Protein AF-A0AAW5KFC4-F1 (afdb_monomer_lite)

Radius of gyration: 22.26 Å; chains: 1; bounding box: 66×38×57 Å

Secondary structure (DSSP, 8-state):
-PPP--EEEEE--TT----PEEEESS-TTHHHHHHHHHHHHHHHHSTTT-PPPPHHHHHHHHHHH-TTTEEEESSPPSEEE--HHHHHHHHT-TTTGGG---PPPP---HHHHHHHHHHHHHHHTT-EEEEEE-SSEEEEEEE-SSSSB-EEEEEEETT-TT-SEEEEEEEEEETTEEEEEEEEEEE-SS--HHHHHHHHHHHHHHHHH-S---GGG-BSSHHHHHHHHHHHTTPEEEPPPP-

Foldseek 3Di:
DPQQDWAWEWEAAPPDPDTWIKTFSDDPLRVLLVLLVVVVVVCVVCVPPPDDDHSVNSLVCCCPVPVPGMDTDPDDGPYYNHHVVVSNVQSPDPVSSVVPDDDDDDDDDLVLVLVLVVCVVVVVVQWDWWWWDDPFKTKIKIDHQAFFTWIKMKMWGNDDPVAGKIFIFTFFADPHDTDTGTPDIGHDDDSPSVVSNVVVVVSVCVVRVDPPQDSRRTGRGVVVSVVVVCVVVVIDTDDRDHD

Sequence (243 aa):
MSNPKQLRFIISRNGDTAKTVLKTSYDIVSLPYFLTYVMGLFFEEYANEGVGFSSSELTDMLLTMYPNDFAVSMDNADLVIDDLETWERNCSSYDTIRTIRIFKPKELNLSEKLFCKLKKHCKQNGFYAVYAETNEESLIIFYRPQSNQRVFGIRRNCYSKNGNSIEIGLLINENTFLWFKTAAIVSYKNNNLKSIFNDVIQEINKITIDEKALPQDKFRNPYVVCLEYLSKYGYSIKTIEWE

Structure (mmCIF, N/CA/C/O backbone):
data_AF-A0AAW5KFC4-F1
#
_entry.id   AF-A0AAW5KFC4-F1
#
loop_
_atom_site.group_PDB
_atom_site.id
_atom_site.type_symbol
_atom_site.label_atom_id
_atom_site.label_alt_id
_atom_site.label_comp_id
_atom_site.label_asym_id
_atom_site.label_entity_id
_atom_site.label_seq_id
_atom_site.pdbx_PDB_ins_code
_atom_site.Cartn_x
_atom_site.Cartn_y
_atom_site.Cartn_z
_atom_site.occupancy
_atom_site.B_iso_or_equiv
_atom_site.auth_seq_id
_atom_site.auth_comp_id
_atom_site.auth_asym_id
_atom_site.auth_atom_id
_atom_site.pdbx_PDB_model_num
ATOM 1 N N . MET A 1 1 ? 36.742 6.510 -29.960 1.00 40.22 1 MET A N 1
ATOM 2 C CA . MET A 1 1 ? 35.602 6.910 -29.113 1.00 40.22 1 MET A CA 1
ATOM 3 C C . MET A 1 1 ? 35.277 5.721 -28.237 1.00 40.22 1 MET A C 1
ATOM 5 O O . MET A 1 1 ? 35.114 4.634 -28.773 1.00 40.22 1 MET A O 1
ATOM 9 N N . SER A 1 2 ? 35.333 5.882 -26.920 1.00 43.59 2 SER A N 1
ATOM 10 C CA . SER A 1 2 ? 35.034 4.818 -25.960 1.00 43.59 2 SER A CA 1
ATOM 11 C C . SER A 1 2 ? 33.619 4.307 -26.223 1.00 43.59 2 SER A C 1
ATOM 13 O O . SER A 1 2 ? 32.702 5.124 -26.277 1.00 43.59 2 SER A O 1
ATOM 15 N N . ASN A 1 3 ? 33.435 2.996 -26.411 1.00 53.09 3 ASN A N 1
ATOM 16 C CA . ASN A 1 3 ? 32.088 2.430 -26.459 1.00 53.09 3 ASN A CA 1
ATOM 17 C C . ASN A 1 3 ? 31.349 2.863 -25.183 1.00 53.09 3 ASN A C 1
ATOM 19 O O . ASN A 1 3 ? 31.916 2.689 -24.096 1.00 53.09 3 ASN A O 1
ATOM 23 N N . PRO A 1 4 ? 30.144 3.458 -25.283 1.00 59.47 4 PRO A N 1
ATOM 24 C CA . PRO A 1 4 ? 29.372 3.805 -24.102 1.00 59.47 4 PRO A CA 1
ATOM 25 C C . PRO A 1 4 ? 29.209 2.541 -23.260 1.00 59.47 4 PRO A C 1
ATOM 27 O O . PRO A 1 4 ? 28.883 1.469 -23.778 1.00 59.47 4 PRO A O 1
ATOM 30 N N . LYS A 1 5 ? 29.557 2.646 -21.975 1.00 72.50 5 LYS A N 1
ATOM 31 C CA . LYS A 1 5 ? 29.541 1.511 -21.056 1.00 72.50 5 LYS A CA 1
ATOM 32 C C . LYS A 1 5 ? 28.098 1.021 -20.960 1.00 72.50 5 LYS A C 1
ATOM 34 O O . LYS A 1 5 ? 27.249 1.742 -20.450 1.00 72.50 5 LYS A O 1
ATOM 39 N N . GLN A 1 6 ? 27.844 -0.173 -21.487 1.00 81.69 6 GLN A N 1
ATOM 40 C CA . GLN A 1 6 ? 26.525 -0.791 -21.437 1.00 81.69 6 GLN A CA 1
ATOM 41 C C . GLN A 1 6 ? 26.166 -1.094 -19.984 1.00 81.69 6 GLN A C 1
ATOM 43 O O . GLN A 1 6 ? 27.004 -1.594 -19.228 1.00 81.69 6 GLN A O 1
ATOM 48 N N . LEU A 1 7 ? 24.937 -0.766 -19.603 1.00 84.12 7 LEU A N 1
ATOM 49 C CA . LEU A 1 7 ? 24.403 -1.050 -18.282 1.00 84.12 7 LEU A CA 1
ATOM 50 C C . LEU A 1 7 ? 23.840 -2.470 -18.273 1.00 84.12 7 LEU A C 1
ATOM 52 O O . LEU A 1 7 ? 23.077 -2.839 -19.168 1.00 84.12 7 LEU A O 1
ATOM 56 N N . ARG A 1 8 ? 24.197 -3.264 -17.262 1.00 87.50 8 ARG A N 1
ATOM 57 C CA . ARG A 1 8 ? 23.576 -4.569 -17.011 1.00 87.50 8 ARG A CA 1
ATOM 58 C C . ARG A 1 8 ? 22.653 -4.488 -15.815 1.00 87.50 8 ARG A C 1
ATOM 60 O O . ARG A 1 8 ? 23.032 -3.932 -14.785 1.00 87.50 8 ARG A O 1
ATOM 67 N N . PHE A 1 9 ? 21.476 -5.078 -15.918 1.00 84.31 9 PHE A N 1
ATOM 68 C CA . PHE A 1 9 ? 20.507 -5.055 -14.838 1.00 84.31 9 PHE A CA 1
ATOM 69 C C . PHE A 1 9 ? 19.680 -6.336 -14.763 1.00 84.31 9 PHE A C 1
ATOM 71 O O . PHE A 1 9 ? 19.580 -7.084 -15.731 1.00 84.31 9 PHE A O 1
ATOM 78 N N . ILE A 1 10 ? 19.103 -6.585 -13.590 1.00 82.44 10 ILE A N 1
ATOM 79 C CA . ILE A 1 10 ? 18.114 -7.646 -13.353 1.00 82.44 10 ILE A CA 1
ATOM 80 C C . ILE A 1 10 ? 16.795 -6.987 -12.966 1.00 82.44 10 ILE A C 1
ATOM 82 O O . ILE A 1 10 ? 16.804 -5.992 -12.243 1.00 82.44 10 ILE A O 1
ATOM 86 N N . ILE A 1 11 ? 15.681 -7.563 -13.409 1.00 76.81 11 ILE A N 1
ATOM 87 C CA . ILE A 1 11 ? 14.334 -7.251 -12.924 1.00 76.81 11 ILE A CA 1
ATOM 88 C C . ILE A 1 11 ? 13.892 -8.407 -12.029 1.00 76.81 11 ILE A C 1
ATOM 90 O O . ILE A 1 11 ? 14.063 -9.566 -12.411 1.00 76.81 11 ILE A O 1
ATOM 94 N N . SER A 1 12 ? 13.351 -8.120 -10.848 1.00 70.69 12 SER A N 1
ATOM 95 C CA . SER A 1 12 ? 12.750 -9.150 -10.004 1.00 70.69 12 SER A CA 1
ATOM 96 C C . SER A 1 12 ? 11.468 -8.673 -9.314 1.00 70.69 12 SER A C 1
ATOM 98 O O . SER A 1 12 ? 11.203 -7.473 -9.168 1.00 70.69 12 SER A O 1
ATOM 100 N N . ARG A 1 13 ? 10.636 -9.646 -8.933 1.00 67.06 13 ARG A N 1
ATOM 101 C CA . ARG A 1 13 ? 9.391 -9.481 -8.178 1.00 67.06 13 ARG A CA 1
ATOM 102 C C . ARG A 1 13 ? 9.416 -10.486 -7.029 1.00 67.06 13 ARG A C 1
ATOM 104 O O . ARG A 1 13 ? 9.762 -11.641 -7.248 1.00 67.06 13 ARG A O 1
ATOM 111 N N . ASN A 1 14 ? 9.092 -10.044 -5.809 1.00 59.12 14 ASN A N 1
ATOM 112 C CA . ASN A 1 14 ? 9.150 -10.816 -4.554 1.00 59.12 14 ASN A CA 1
ATOM 113 C C . ASN A 1 14 ? 9.064 -12.351 -4.721 1.00 59.12 14 ASN A C 1
ATOM 115 O O . ASN A 1 14 ? 7.974 -12.906 -4.850 1.00 59.12 14 ASN A O 1
ATOM 119 N N . GLY A 1 15 ? 10.213 -13.033 -4.647 1.00 54.44 15 GLY A N 1
ATOM 120 C CA . GLY A 1 15 ? 10.298 -14.497 -4.686 1.00 54.44 15 GLY A CA 1
ATOM 121 C C . GLY A 1 15 ? 10.639 -15.117 -6.044 1.00 54.44 15 GLY A C 1
ATOM 122 O O . GLY A 1 15 ? 10.761 -16.341 -6.102 1.00 54.44 15 GLY A O 1
ATOM 123 N N . ASP A 1 16 ? 10.843 -14.323 -7.101 1.00 58.88 16 ASP A N 1
ATOM 124 C CA . ASP A 1 16 ? 11.270 -14.863 -8.393 1.00 58.88 16 ASP A CA 1
ATOM 125 C C . ASP A 1 16 ? 12.675 -15.475 -8.303 1.00 58.88 16 ASP A C 1
ATOM 127 O O . ASP A 1 16 ? 13.654 -14.841 -7.893 1.00 58.88 16 ASP A O 1
ATOM 131 N N . THR A 1 17 ? 12.759 -16.753 -8.666 1.00 55.50 17 THR A N 1
ATOM 132 C CA . THR A 1 17 ? 14.002 -17.538 -8.616 1.00 55.50 17 THR A CA 1
ATOM 133 C C . THR A 1 17 ? 14.800 -17.433 -9.914 1.00 55.50 17 THR A C 1
ATOM 135 O O . THR A 1 17 ? 16.020 -17.597 -9.896 1.00 55.50 17 THR A O 1
ATOM 138 N N . ALA A 1 18 ? 14.136 -17.109 -11.027 1.00 57.19 18 ALA A N 1
ATOM 139 C CA . ALA A 1 18 ? 14.769 -16.874 -12.315 1.00 57.19 18 ALA A CA 1
ATOM 140 C C . ALA A 1 18 ? 15.212 -15.407 -12.423 1.00 57.19 18 ALA A C 1
ATOM 142 O O . ALA A 1 18 ? 14.388 -14.499 -12.493 1.00 57.19 18 ALA A O 1
ATOM 143 N N . LYS A 1 19 ? 16.529 -15.172 -12.434 1.00 71.00 19 LYS A N 1
ATOM 144 C CA . LYS A 1 19 ? 17.123 -13.838 -12.604 1.00 71.00 19 LYS A CA 1
ATOM 145 C C . LYS A 1 19 ? 17.824 -13.753 -13.956 1.00 71.00 19 LYS A C 1
ATOM 147 O O . LYS A 1 19 ? 18.987 -14.135 -14.074 1.00 71.00 19 LYS A O 1
ATOM 152 N N . THR A 1 20 ? 17.121 -13.260 -14.972 1.00 82.19 20 THR A N 1
ATOM 153 C CA . THR A 1 20 ? 17.731 -12.950 -16.273 1.00 82.19 20 THR A CA 1
ATOM 154 C C . THR A 1 20 ? 18.454 -11.613 -16.178 1.00 82.19 20 THR A C 1
ATOM 156 O O . THR A 1 20 ? 17.863 -10.611 -15.777 1.00 82.19 20 THR A O 1
ATOM 159 N N . VAL A 1 21 ? 19.735 -11.582 -16.551 1.00 87.19 21 VAL A N 1
ATOM 160 C CA . VAL A 1 21 ? 20.480 -10.325 -16.665 1.00 87.19 21 VAL A CA 1
ATOM 161 C C . VAL A 1 21 ? 20.282 -9.770 -18.067 1.00 87.19 21 VAL A C 1
ATOM 163 O O . VAL A 1 21 ? 20.587 -10.429 -19.061 1.00 87.19 21 VAL A O 1
ATOM 166 N N . LEU A 1 22 ? 19.803 -8.537 -18.144 1.00 88.31 22 LEU A N 1
ATOM 167 C CA . LEU A 1 22 ? 19.672 -7.784 -19.380 1.00 88.31 22 LEU A CA 1
ATOM 168 C C . LEU A 1 22 ? 20.820 -6.788 -19.495 1.00 88.31 22 LEU A C 1
ATOM 170 O O . LEU A 1 22 ? 21.211 -6.163 -18.512 1.00 88.31 22 LEU A O 1
ATOM 174 N N . LYS A 1 23 ? 21.358 -6.625 -20.702 1.00 90.81 23 LYS A N 1
ATOM 175 C CA . LYS A 1 23 ? 22.265 -5.531 -21.058 1.00 90.81 23 LYS A CA 1
ATOM 176 C C . LYS A 1 23 ? 21.547 -4.536 -21.952 1.00 90.81 23 LYS A C 1
ATOM 178 O O . LYS A 1 23 ? 20.754 -4.927 -22.806 1.00 90.81 23 LYS A O 1
ATOM 183 N N . THR A 1 24 ? 21.881 -3.266 -21.783 1.00 89.25 24 THR A N 1
ATOM 184 C CA . THR A 1 24 ? 21.345 -2.181 -22.597 1.00 89.25 24 THR A CA 1
ATOM 185 C C . THR A 1 24 ? 22.372 -1.073 -22.815 1.00 89.25 24 THR A C 1
ATOM 187 O O . THR A 1 24 ? 23.338 -0.931 -22.060 1.00 89.25 24 THR A O 1
ATOM 190 N N . SER A 1 25 ? 22.179 -0.297 -23.879 1.00 86.69 25 SER A N 1
ATOM 191 C CA . SER A 1 25 ? 22.913 0.941 -24.142 1.00 86.69 25 SER A CA 1
ATOM 192 C C . SER A 1 25 ? 22.394 2.125 -23.317 1.00 86.69 25 SER A C 1
ATOM 194 O O . SER A 1 25 ? 23.109 3.121 -23.200 1.00 86.69 25 SER A O 1
ATOM 196 N N . TYR A 1 26 ? 21.194 2.021 -22.730 1.00 84.31 26 TYR A N 1
ATOM 197 C CA . TYR A 1 26 ? 20.657 3.048 -21.843 1.00 84.31 26 TYR A CA 1
ATOM 198 C C . TYR A 1 26 ? 21.506 3.174 -20.578 1.00 84.31 26 TYR A C 1
ATOM 200 O O . TYR A 1 26 ? 21.871 2.190 -19.933 1.00 84.31 26 TYR A O 1
ATOM 208 N N . ASP A 1 27 ? 21.804 4.413 -20.204 1.00 80.25 27 ASP A N 1
ATOM 209 C CA . ASP A 1 27 ? 22.463 4.706 -18.943 1.00 80.25 27 ASP A CA 1
ATOM 210 C C . ASP A 1 27 ? 21.486 4.582 -17.756 1.00 80.25 27 ASP A C 1
ATOM 212 O O . ASP A 1 27 ? 20.270 4.449 -17.916 1.00 80.25 27 ASP A O 1
ATOM 216 N N . ILE A 1 28 ? 22.033 4.646 -16.541 1.00 72.88 28 ILE A N 1
ATOM 217 C CA . ILE A 1 28 ? 21.285 4.475 -15.287 1.00 72.88 28 ILE A CA 1
ATOM 218 C C . ILE A 1 28 ? 20.181 5.523 -15.072 1.00 72.88 28 ILE A C 1
ATOM 220 O O . ILE A 1 28 ? 19.277 5.297 -14.271 1.00 72.88 28 ILE A O 1
ATOM 224 N N . VAL A 1 29 ? 20.242 6.662 -15.765 1.00 73.19 29 VAL A N 1
ATOM 225 C CA . VAL A 1 29 ? 19.215 7.706 -15.728 1.00 73.19 29 VAL A CA 1
ATOM 226 C C . VAL A 1 29 ? 18.141 7.418 -16.767 1.00 73.19 29 VAL A C 1
ATOM 228 O O . VAL A 1 29 ? 16.963 7.455 -16.429 1.00 73.19 29 VAL A O 1
ATOM 231 N N . SER A 1 30 ? 18.530 7.109 -18.005 1.00 76.94 30 SER A N 1
ATOM 232 C CA . SER A 1 30 ? 17.601 6.939 -19.133 1.00 76.94 30 SER A CA 1
ATOM 233 C C . SER A 1 30 ? 16.785 5.644 -19.070 1.00 76.94 30 SER A C 1
ATOM 235 O O . SER A 1 30 ? 15.600 5.650 -19.410 1.00 76.94 30 SER A O 1
ATOM 237 N N . LEU A 1 31 ? 17.389 4.545 -18.604 1.00 81.12 31 LEU A N 1
ATOM 238 C CA . LEU A 1 31 ? 16.736 3.235 -18.509 1.00 81.12 31 LEU A CA 1
ATOM 239 C C . LEU A 1 31 ? 15.427 3.282 -17.685 1.00 81.12 31 LEU A C 1
ATOM 241 O O . LEU A 1 31 ? 14.405 2.807 -18.180 1.00 81.12 31 LEU A O 1
ATOM 245 N N . PRO A 1 32 ? 15.396 3.898 -16.487 1.00 74.38 32 PRO A N 1
ATOM 246 C CA . PRO A 1 32 ? 14.164 4.110 -15.732 1.00 74.38 32 PRO A CA 1
ATOM 247 C C . PRO A 1 32 ? 12.999 4.738 -16.513 1.00 74.38 32 PRO A C 1
ATOM 249 O O . PRO A 1 32 ? 11.862 4.268 -16.429 1.00 74.38 32 PRO A O 1
ATOM 252 N N . TYR A 1 33 ? 13.265 5.801 -17.277 1.00 72.88 33 TYR A N 1
ATOM 253 C CA . TYR A 1 33 ? 12.225 6.499 -18.041 1.00 72.88 33 TYR A CA 1
ATOM 254 C C . TYR A 1 33 ? 11.667 5.616 -19.148 1.00 72.88 33 TYR A C 1
ATOM 256 O O . TYR A 1 33 ? 10.455 5.571 -19.353 1.00 72.88 33 TYR A O 1
ATOM 264 N N . PHE A 1 34 ? 12.550 4.889 -19.828 1.00 79.94 34 PHE A N 1
ATOM 265 C CA . PHE A 1 34 ? 12.155 3.959 -20.871 1.00 79.94 34 PHE A CA 1
ATOM 266 C C . PHE A 1 34 ? 11.271 2.834 -20.319 1.00 79.94 34 PHE A C 1
ATOM 268 O O . PHE A 1 34 ? 10.185 2.597 -20.842 1.00 79.94 34 PHE A O 1
ATOM 275 N N . LEU A 1 35 ? 11.682 2.194 -19.219 1.00 79.00 35 LEU A N 1
ATOM 276 C CA . LEU A 1 35 ? 10.892 1.134 -18.583 1.00 79.00 35 LEU A CA 1
ATOM 277 C C . LEU A 1 35 ? 9.512 1.641 -18.147 1.00 79.00 35 LEU A C 1
ATOM 279 O O . LEU A 1 35 ? 8.510 0.969 -18.360 1.00 79.00 35 LEU A O 1
ATOM 283 N N . THR A 1 36 ? 9.451 2.858 -17.606 1.00 72.25 36 THR A N 1
ATOM 284 C CA . THR A 1 36 ? 8.188 3.511 -17.233 1.00 72.25 36 THR A CA 1
ATOM 285 C C . THR A 1 36 ? 7.268 3.712 -18.439 1.00 72.25 36 THR A C 1
ATOM 287 O O . THR A 1 36 ? 6.073 3.449 -18.349 1.00 72.25 36 THR A O 1
ATOM 290 N N . TYR A 1 37 ? 7.818 4.153 -19.573 1.00 70.56 37 TYR A N 1
ATOM 291 C CA . TYR A 1 37 ? 7.061 4.342 -20.810 1.00 70.56 37 TYR A CA 1
ATOM 292 C C . TYR A 1 37 ? 6.488 3.021 -21.343 1.00 70.56 37 TYR A C 1
ATOM 294 O O . TYR A 1 37 ? 5.294 2.944 -21.623 1.00 70.56 37 TYR A O 1
ATOM 302 N N . VAL A 1 38 ? 7.314 1.973 -21.418 1.00 70.75 38 VAL A N 1
ATOM 303 C CA . VAL A 1 38 ? 6.894 0.638 -21.880 1.00 70.75 38 VAL A CA 1
ATOM 304 C C . VAL A 1 38 ? 5.786 0.069 -20.994 1.00 70.75 38 VAL A C 1
ATOM 306 O O . VAL A 1 38 ? 4.779 -0.426 -21.493 1.00 70.75 38 VAL A O 1
ATOM 309 N N . MET A 1 39 ? 5.929 0.193 -19.674 1.00 70.50 39 MET A N 1
ATOM 310 C CA . MET A 1 39 ? 4.909 -0.263 -18.731 1.00 70.50 39 MET A CA 1
ATOM 311 C C . MET A 1 39 ? 3.620 0.560 -18.828 1.00 70.50 39 MET A C 1
ATOM 313 O O . MET A 1 39 ? 2.536 -0.004 -18.725 1.00 70.50 39 MET A O 1
ATOM 317 N N . GLY A 1 40 ? 3.717 1.875 -19.049 1.00 61.91 40 GLY A N 1
ATOM 318 C CA . GLY A 1 40 ? 2.557 2.746 -19.246 1.00 61.91 40 GLY A CA 1
ATOM 319 C C . GLY A 1 40 ? 1.708 2.329 -20.447 1.00 61.91 40 GLY A C 1
ATOM 320 O O . GLY A 1 40 ? 0.497 2.188 -20.307 1.00 61.91 40 GLY A O 1
ATOM 321 N N . LEU A 1 41 ? 2.348 2.042 -21.586 1.00 59.03 41 LEU A N 1
ATOM 322 C CA . LEU A 1 41 ? 1.660 1.532 -22.778 1.00 59.03 41 LEU A CA 1
ATOM 323 C C . LEU A 1 41 ? 0.919 0.217 -22.497 1.00 59.03 41 LEU A C 1
ATOM 325 O O . LEU A 1 41 ? -0.227 0.054 -22.906 1.00 59.03 41 LEU A O 1
ATOM 329 N N . PHE A 1 42 ? 1.547 -0.696 -21.756 1.00 58.81 42 PHE A N 1
ATOM 330 C CA . PHE A 1 42 ? 0.921 -1.961 -21.381 1.00 58.81 42 PHE A CA 1
ATOM 331 C C . PHE A 1 42 ? -0.276 -1.764 -20.440 1.00 58.81 42 PHE A C 1
ATOM 333 O O . PHE A 1 42 ? -1.338 -2.337 -20.653 1.00 58.81 42 PHE A O 1
ATOM 340 N N . PHE A 1 43 ? -0.153 -0.929 -19.406 1.00 58.78 43 PHE A N 1
ATOM 341 C CA . PHE A 1 43 ? -1.269 -0.693 -18.485 1.00 58.78 43 PHE A CA 1
ATOM 342 C C . PHE A 1 43 ? -2.464 -0.002 -19.149 1.00 58.78 43 PHE A C 1
ATOM 344 O O . PHE A 1 43 ? -3.594 -0.255 -18.739 1.00 58.78 43 PHE A O 1
ATOM 351 N N . GLU A 1 44 ? -2.245 0.833 -20.166 1.00 55.09 44 GLU A N 1
ATOM 352 C CA . GLU A 1 44 ? -3.335 1.389 -20.977 1.00 55.09 44 GLU A CA 1
ATOM 353 C C . GLU A 1 44 ? -4.054 0.304 -21.792 1.00 55.09 44 GLU A C 1
ATOM 355 O O . GLU A 1 44 ? -5.281 0.330 -21.900 1.00 55.09 44 GLU A O 1
ATOM 360 N N . GLU A 1 45 ? -3.315 -0.676 -22.315 1.00 48.16 45 GLU A N 1
ATOM 361 C CA . GLU A 1 45 ? -3.861 -1.782 -23.107 1.00 48.16 45 GLU A CA 1
ATOM 362 C C . GLU A 1 45 ? -4.622 -2.813 -22.245 1.00 48.16 45 GLU A C 1
ATOM 364 O O . GLU A 1 45 ? -5.672 -3.304 -22.660 1.00 48.16 45 GLU A O 1
ATOM 369 N N . TYR A 1 46 ? -4.163 -3.075 -21.013 1.00 47.41 46 TYR A N 1
ATOM 370 C CA . TYR A 1 46 ? -4.699 -4.122 -20.120 1.00 47.41 46 TYR A CA 1
ATOM 371 C C . TYR A 1 46 ? -5.380 -3.582 -18.844 1.00 47.41 46 TYR A C 1
ATOM 373 O O . TYR A 1 46 ? -5.555 -4.310 -17.861 1.00 47.41 46 TYR A O 1
ATOM 381 N N . ALA A 1 47 ? -5.820 -2.317 -18.848 1.00 45.09 47 ALA A N 1
ATOM 382 C CA . ALA A 1 47 ? -6.375 -1.596 -17.689 1.00 45.09 47 ALA A CA 1
ATOM 383 C C . ALA A 1 47 ? -7.515 -2.323 -16.939 1.00 45.09 47 ALA A C 1
ATOM 385 O O . ALA A 1 47 ? -7.749 -2.067 -15.757 1.00 45.09 47 ALA A O 1
ATOM 386 N N . ASN A 1 48 ? -8.225 -3.232 -17.613 1.00 38.50 48 ASN A N 1
ATOM 387 C CA . ASN A 1 48 ? -9.385 -3.944 -17.073 1.00 38.50 48 ASN A CA 1
ATOM 388 C C . ASN A 1 48 ? -9.063 -5.315 -16.460 1.00 38.50 48 ASN A C 1
ATOM 390 O O . ASN A 1 48 ? -9.952 -5.921 -15.860 1.00 38.50 48 ASN A O 1
ATOM 394 N N . GLU A 1 49 ? -7.839 -5.827 -16.603 1.00 42.31 49 GLU A N 1
ATOM 395 C CA . GLU A 1 49 ? -7.552 -7.228 -16.268 1.00 42.31 49 GLU A CA 1
ATOM 396 C C . GLU A 1 49 ? -7.002 -7.419 -14.848 1.00 42.31 49 GLU A C 1
ATOM 398 O O . GLU A 1 49 ? -7.028 -8.528 -14.320 1.00 42.31 49 GLU A O 1
ATOM 403 N N . GLY A 1 50 ? -6.563 -6.351 -14.169 1.00 42.47 50 GLY A N 1
ATOM 404 C CA . GLY A 1 50 ? -6.031 -6.447 -12.800 1.00 42.47 50 GLY A CA 1
ATOM 405 C C . GLY A 1 50 ? -4.785 -7.339 -12.679 1.00 42.47 50 GLY A C 1
ATOM 406 O O . GLY A 1 50 ? -4.400 -7.712 -11.569 1.00 42.47 50 GLY A O 1
ATOM 407 N N . VAL A 1 51 ? -4.168 -7.686 -13.812 1.00 47.94 51 VAL A N 1
ATOM 408 C CA . VAL A 1 51 ? -2.970 -8.516 -13.913 1.00 47.94 51 VAL A CA 1
ATOM 409 C C . VAL A 1 51 ? -1.753 -7.590 -13.868 1.00 47.94 51 VAL A C 1
ATOM 411 O O . VAL A 1 51 ? -1.611 -6.695 -14.694 1.00 47.94 51 VAL A O 1
ATOM 414 N N . GLY A 1 52 ? -0.908 -7.753 -12.847 1.00 53.88 52 GLY A N 1
ATOM 415 C CA . GLY A 1 52 ? 0.401 -7.093 -12.781 1.00 53.88 52 GLY A CA 1
ATOM 416 C C . GLY A 1 52 ? 1.431 -7.801 -13.664 1.00 53.88 52 GLY A C 1
ATOM 417 O O . GLY A 1 52 ? 1.206 -8.929 -14.091 1.00 53.88 52 GLY A O 1
ATOM 418 N N . PHE A 1 53 ? 2.579 -7.172 -13.901 1.00 61.16 53 PHE A N 1
ATOM 419 C CA . PHE A 1 53 ? 3.624 -7.715 -14.771 1.00 61.16 53 PHE A CA 1
ATOM 420 C C . PHE A 1 53 ? 4.500 -8.749 -14.041 1.00 61.16 53 PHE A C 1
ATOM 422 O O . PHE A 1 53 ? 5.083 -8.439 -12.996 1.00 61.16 53 PHE A O 1
ATOM 429 N N . SER A 1 54 ? 4.680 -9.966 -14.558 1.00 68.81 54 SER A N 1
ATOM 430 C CA . SER A 1 54 ? 5.770 -10.823 -14.057 1.00 68.81 54 SER A CA 1
ATOM 431 C C . SER A 1 54 ? 7.133 -10.316 -14.552 1.00 68.81 54 SER A C 1
ATOM 433 O O . SER A 1 54 ? 7.243 -9.677 -15.601 1.00 68.81 54 SER A O 1
ATOM 435 N N . SER A 1 55 ? 8.212 -10.598 -13.814 1.00 71.56 55 SER A N 1
ATOM 436 C CA . SER A 1 55 ? 9.558 -10.201 -14.254 1.00 71.56 55 SER A CA 1
ATOM 437 C C . SER A 1 55 ? 9.969 -10.892 -15.561 1.00 71.56 55 SER A C 1
ATOM 439 O O . SER A 1 55 ? 10.668 -10.287 -16.378 1.00 71.56 55 SER A O 1
ATOM 441 N N . SER A 1 56 ? 9.493 -12.119 -15.798 1.00 74.75 56 SER A N 1
ATOM 442 C CA . SER A 1 56 ? 9.686 -12.853 -17.053 1.00 74.75 56 SER A CA 1
ATOM 443 C C . SER A 1 56 ? 8.967 -12.205 -18.233 1.00 74.75 56 SER A C 1
ATOM 445 O O . SER A 1 56 ? 9.596 -11.977 -19.260 1.00 74.75 56 SER A O 1
ATOM 447 N N . GLU A 1 57 ? 7.695 -11.827 -18.078 1.00 73.75 57 GLU A N 1
ATOM 448 C CA . GLU A 1 57 ? 6.936 -11.197 -19.166 1.00 73.75 57 GLU A CA 1
ATOM 449 C C . GLU A 1 57 ? 7.577 -9.870 -19.584 1.00 73.75 57 GLU A C 1
ATOM 451 O O . GLU A 1 57 ? 7.658 -9.570 -20.775 1.00 73.75 57 GLU A O 1
ATOM 456 N N . LEU A 1 58 ? 8.064 -9.069 -18.622 1.00 76.31 58 LEU A N 1
ATOM 457 C CA . LEU A 1 58 ? 8.685 -7.776 -18.940 1.00 76.31 58 LEU A CA 1
ATOM 458 C C . LEU A 1 58 ? 10.012 -7.982 -19.668 1.00 76.31 58 LEU A C 1
ATOM 460 O O . LEU A 1 58 ? 10.321 -7.277 -20.625 1.00 76.31 58 LEU A O 1
ATOM 464 N N . THR A 1 59 ? 10.777 -8.983 -19.240 1.00 80.69 59 THR A N 1
ATOM 465 C CA . THR A 1 59 ? 12.023 -9.384 -19.899 1.00 80.69 59 THR A CA 1
ATOM 466 C C . THR A 1 59 ? 11.765 -9.793 -21.351 1.00 80.69 59 THR A C 1
ATOM 468 O O . THR A 1 59 ? 12.424 -9.276 -22.256 1.00 80.69 59 THR A O 1
ATOM 471 N N . ASP A 1 60 ? 10.784 -10.663 -21.586 1.00 79.19 60 ASP A N 1
ATOM 472 C CA . ASP A 1 60 ? 10.446 -11.157 -22.923 1.00 79.19 60 ASP A CA 1
ATOM 473 C C . ASP A 1 60 ? 9.931 -10.034 -23.830 1.00 79.19 60 ASP A C 1
ATOM 475 O O . ASP A 1 60 ? 10.307 -9.952 -25.003 1.00 79.19 60 ASP A O 1
ATOM 479 N N . MET A 1 61 ? 9.135 -9.114 -23.283 1.00 76.69 61 MET A N 1
ATOM 480 C CA . MET A 1 61 ? 8.658 -7.942 -24.011 1.00 76.69 61 MET A CA 1
ATOM 481 C C . MET A 1 61 ? 9.804 -7.024 -24.437 1.00 76.69 61 MET A C 1
ATOM 483 O O . MET A 1 61 ? 9.870 -6.642 -25.605 1.00 76.69 61 MET A O 1
ATOM 487 N N . LEU A 1 62 ? 10.723 -6.691 -23.525 1.00 82.56 62 LEU A N 1
ATOM 488 C CA . LEU A 1 62 ? 11.872 -5.833 -23.831 1.00 82.56 62 LEU A CA 1
ATOM 489 C C . LEU A 1 62 ? 12.744 -6.440 -24.935 1.00 82.56 62 LEU A C 1
ATOM 491 O O . LEU A 1 62 ? 13.140 -5.737 -25.863 1.00 82.56 62 LEU A O 1
ATOM 495 N N . LEU A 1 63 ? 12.994 -7.750 -24.871 1.00 82.88 63 LEU A N 1
ATOM 496 C CA . LEU A 1 63 ? 13.775 -8.470 -25.880 1.00 82.88 63 LEU A CA 1
ATOM 497 C C . LEU A 1 63 ? 13.057 -8.566 -27.234 1.00 82.88 63 LEU A C 1
ATOM 499 O O . LEU A 1 63 ? 13.715 -8.549 -28.272 1.00 82.88 63 LEU A O 1
ATOM 503 N N . THR A 1 64 ? 11.727 -8.666 -27.234 1.00 77.00 64 THR A N 1
ATOM 504 C CA . THR A 1 64 ? 10.933 -8.854 -28.459 1.00 77.00 64 THR A CA 1
ATOM 505 C C . THR A 1 64 ? 10.621 -7.533 -29.157 1.00 77.00 64 THR A C 1
ATOM 507 O O . THR A 1 64 ? 10.751 -7.435 -30.376 1.00 77.00 64 THR A O 1
ATOM 510 N N . MET A 1 65 ? 10.207 -6.513 -28.404 1.00 73.19 65 MET A N 1
ATOM 511 C CA . MET A 1 65 ? 9.793 -5.217 -28.953 1.00 73.19 65 MET A CA 1
ATOM 512 C C . MET A 1 65 ? 10.976 -4.280 -29.207 1.00 73.19 65 MET A C 1
ATOM 514 O O . MET A 1 65 ? 10.920 -3.462 -30.124 1.00 73.19 65 MET A O 1
ATOM 518 N N . TYR A 1 66 ? 12.062 -4.427 -28.440 1.00 81.44 66 TYR A N 1
ATOM 519 C CA . TYR A 1 66 ? 13.250 -3.573 -28.524 1.00 81.44 66 TYR A CA 1
ATOM 520 C C . TYR A 1 66 ? 14.546 -4.393 -28.675 1.00 81.44 66 TYR A C 1
ATOM 522 O O . TYR A 1 66 ? 15.502 -4.214 -27.914 1.00 81.44 66 TYR A O 1
ATOM 530 N N . PRO A 1 67 ? 14.629 -5.279 -29.688 1.00 84.12 67 PRO A N 1
ATOM 531 C CA . PRO A 1 67 ? 15.732 -6.235 -29.843 1.00 84.12 67 PRO A CA 1
ATOM 532 C C . PRO A 1 67 ? 17.096 -5.580 -30.116 1.00 84.12 67 PRO A C 1
ATOM 534 O O . PRO A 1 67 ? 18.133 -6.225 -29.978 1.00 84.12 67 PRO A O 1
ATOM 537 N N . ASN A 1 68 ? 17.112 -4.307 -30.524 1.00 86.62 68 ASN A N 1
ATOM 538 C CA . ASN A 1 68 ? 18.343 -3.548 -30.755 1.00 86.62 68 ASN A CA 1
ATOM 539 C C . ASN A 1 68 ? 18.849 -2.832 -29.493 1.00 86.62 68 ASN A C 1
ATOM 541 O O . ASN A 1 68 ? 20.031 -2.494 -29.418 1.00 86.62 68 ASN A O 1
ATOM 545 N N . ASP A 1 69 ? 17.970 -2.615 -28.513 1.00 84.44 69 ASP A N 1
ATOM 546 C CA . ASP A 1 69 ? 18.261 -1.832 -27.309 1.00 84.44 69 ASP A CA 1
ATOM 547 C C . ASP A 1 69 ? 18.513 -2.722 -26.085 1.00 84.44 69 ASP A C 1
ATOM 549 O O . ASP A 1 69 ? 19.177 -2.297 -25.131 1.00 84.44 69 ASP A O 1
ATOM 553 N N . PHE A 1 70 ? 18.030 -3.968 -26.126 1.00 89.62 70 PHE A N 1
ATOM 554 C CA . PHE A 1 70 ? 18.171 -4.952 -25.057 1.00 89.62 70 PHE A CA 1
ATOM 555 C C . PHE A 1 70 ? 18.674 -6.290 -25.577 1.00 89.62 70 PHE A C 1
ATOM 557 O O . PHE A 1 70 ? 18.321 -6.750 -26.659 1.00 89.62 70 PHE A O 1
ATOM 564 N N . ALA A 1 71 ? 19.484 -6.952 -24.759 1.00 90.62 71 ALA A N 1
ATOM 565 C CA . ALA A 1 71 ? 19.923 -8.315 -25.007 1.00 90.62 71 ALA A CA 1
ATOM 566 C C . ALA A 1 71 ? 20.187 -9.038 -23.687 1.00 90.62 71 ALA A C 1
ATOM 568 O O . ALA A 1 71 ? 20.438 -8.410 -22.658 1.00 90.62 71 ALA A O 1
ATOM 569 N N . VAL A 1 72 ? 20.190 -10.367 -23.721 1.00 90.50 72 VAL A N 1
ATOM 570 C CA . VAL A 1 72 ? 20.588 -11.173 -22.564 1.00 90.50 72 VAL A CA 1
ATOM 571 C C . VAL A 1 72 ? 22.099 -11.047 -22.339 1.00 90.50 72 VAL A C 1
ATOM 573 O O . VAL A 1 72 ? 22.898 -10.996 -23.282 1.00 90.50 72 VAL A O 1
ATOM 576 N N . SER A 1 73 ? 22.488 -10.975 -21.072 1.00 85.44 73 SER A N 1
ATOM 577 C CA . SER A 1 73 ? 23.868 -10.944 -20.602 1.00 85.44 73 SER A CA 1
ATOM 578 C C . SER A 1 73 ? 24.152 -12.165 -19.734 1.00 85.44 73 SER A C 1
ATOM 580 O O . SER A 1 73 ? 23.312 -12.577 -18.942 1.00 85.44 73 SER A O 1
ATOM 582 N N . MET A 1 74 ? 25.360 -12.715 -19.863 1.00 83.00 74 MET A N 1
ATOM 583 C CA . MET A 1 74 ? 25.865 -13.777 -18.979 1.00 83.00 74 MET A CA 1
ATOM 584 C C . MET A 1 74 ? 26.713 -13.220 -17.825 1.00 83.00 74 MET A C 1
ATOM 586 O O . MET A 1 74 ? 27.088 -13.959 -16.919 1.00 83.00 74 MET A O 1
ATOM 590 N N . ASP A 1 75 ? 27.023 -11.922 -17.862 1.00 81.94 75 ASP A N 1
ATOM 591 C CA . ASP A 1 75 ? 27.787 -11.230 -16.825 1.00 81.94 75 ASP A CA 1
ATOM 592 C C . ASP A 1 75 ? 26.900 -10.806 -15.648 1.00 81.94 75 ASP A C 1
ATOM 594 O O . ASP A 1 75 ? 25.689 -10.640 -15.793 1.00 81.94 75 ASP A O 1
ATOM 598 N N . ASN A 1 76 ? 27.532 -10.523 -14.505 1.00 80.25 76 ASN A N 1
ATOM 599 C CA . ASN A 1 76 ? 26.864 -9.966 -13.330 1.00 80.25 76 ASN A CA 1
ATOM 600 C C . ASN A 1 76 ? 26.193 -8.614 -13.627 1.00 80.25 76 ASN A C 1
ATOM 602 O O . ASN A 1 76 ? 26.708 -7.791 -14.388 1.00 80.25 76 ASN A O 1
ATOM 606 N N . ALA A 1 77 ? 25.063 -8.374 -12.966 1.00 81.81 77 ALA A N 1
ATOM 607 C CA . ALA A 1 77 ? 24.325 -7.126 -13.079 1.00 81.81 77 ALA A CA 1
ATOM 608 C C . ALA A 1 77 ? 25.046 -5.967 -12.375 1.00 81.81 77 ALA A C 1
ATOM 610 O O . ALA A 1 77 ? 25.561 -6.122 -11.268 1.00 81.81 77 ALA A O 1
ATOM 611 N N . ASP A 1 78 ? 25.033 -4.793 -13.005 1.00 78.88 78 ASP A N 1
ATOM 612 C CA . ASP A 1 78 ? 25.492 -3.537 -12.406 1.00 78.88 78 ASP A CA 1
ATOM 613 C C . ASP A 1 78 ? 24.377 -2.872 -11.566 1.00 78.88 78 ASP A C 1
ATOM 615 O O . ASP A 1 78 ? 24.663 -2.055 -10.692 1.00 78.88 78 ASP A O 1
ATOM 619 N N . LEU A 1 79 ? 23.109 -3.214 -11.829 1.00 78.12 79 LEU A N 1
ATOM 620 C CA . LEU A 1 79 ? 21.914 -2.680 -11.168 1.00 78.12 79 LEU A CA 1
ATOM 621 C C . LEU A 1 79 ? 20.884 -3.791 -10.917 1.00 78.12 79 LEU A C 1
ATOM 623 O O . LEU A 1 79 ? 20.740 -4.709 -11.720 1.00 78.12 79 LEU A O 1
ATOM 627 N N . VAL A 1 80 ? 20.114 -3.685 -9.836 1.00 72.12 80 VAL A N 1
ATOM 628 C CA . VAL A 1 80 ? 19.001 -4.602 -9.574 1.00 72.12 80 VAL A CA 1
ATOM 629 C C . VAL A 1 80 ? 17.708 -3.816 -9.379 1.00 72.12 80 VAL A C 1
ATOM 631 O O . VAL A 1 80 ? 17.614 -2.966 -8.496 1.00 72.12 80 VAL A O 1
ATOM 634 N N . ILE A 1 81 ? 16.717 -4.106 -10.215 1.00 70.19 81 ILE A N 1
ATOM 635 C CA . ILE A 1 81 ? 15.343 -3.610 -10.141 1.00 70.19 81 ILE A CA 1
ATOM 636 C C . ILE A 1 81 ? 14.529 -4.698 -9.428 1.00 70.19 81 ILE A C 1
ATOM 638 O O . ILE A 1 81 ? 13.757 -5.422 -10.045 1.00 70.19 81 ILE A O 1
ATOM 642 N N . ASP A 1 82 ? 14.796 -4.884 -8.132 1.00 57.22 82 ASP A N 1
ATOM 643 C CA . ASP A 1 82 ? 14.283 -6.019 -7.337 1.00 57.22 82 ASP A CA 1
ATOM 644 C C . ASP A 1 82 ? 12.823 -5.857 -6.874 1.00 57.22 82 ASP A C 1
ATOM 646 O O . ASP A 1 82 ? 12.226 -6.766 -6.300 1.00 57.22 82 ASP A O 1
ATOM 650 N N . ASP A 1 83 ? 12.252 -4.675 -7.075 1.00 64.69 83 ASP A N 1
ATOM 651 C CA . ASP A 1 83 ? 10.938 -4.330 -6.557 1.00 64.69 83 ASP A CA 1
ATOM 652 C C . ASP A 1 83 ? 10.070 -3.761 -7.675 1.00 64.69 83 ASP A C 1
ATOM 654 O O . ASP A 1 83 ? 9.703 -2.583 -7.681 1.00 64.69 83 ASP A O 1
ATOM 658 N N . LEU A 1 84 ? 9.782 -4.617 -8.661 1.00 65.00 84 LEU A N 1
ATOM 659 C CA . LEU A 1 84 ? 8.876 -4.300 -9.764 1.00 65.00 84 LEU A CA 1
ATOM 660 C C . LEU A 1 84 ? 7.510 -3.819 -9.246 1.00 65.00 84 LEU A C 1
ATOM 662 O O . LEU A 1 84 ? 6.925 -2.925 -9.836 1.00 65.00 84 LEU A O 1
ATOM 666 N N . GLU A 1 85 ? 7.051 -4.313 -8.092 1.00 62.00 85 GLU A N 1
ATOM 667 C CA . GLU A 1 85 ? 5.810 -3.871 -7.440 1.00 62.00 85 GLU A CA 1
ATOM 668 C C . GLU A 1 85 ? 5.908 -2.418 -6.924 1.00 62.00 85 GLU A C 1
ATOM 670 O O . GLU A 1 85 ? 4.991 -1.614 -7.116 1.00 62.00 85 GLU A O 1
ATOM 675 N N . THR A 1 86 ? 7.035 -2.021 -6.321 1.00 61.22 86 THR A N 1
ATOM 676 C CA . THR A 1 86 ? 7.304 -0.608 -5.989 1.00 61.22 86 THR A CA 1
ATOM 677 C C . THR A 1 86 ? 7.512 0.246 -7.234 1.00 61.22 86 THR A C 1
ATOM 679 O O . THR A 1 86 ? 7.112 1.411 -7.238 1.00 61.22 86 THR A O 1
ATOM 682 N N . TRP A 1 87 ? 8.095 -0.306 -8.295 1.00 64.69 87 TRP A N 1
ATOM 683 C CA . TRP A 1 87 ? 8.264 0.391 -9.566 1.00 64.69 87 TRP A CA 1
ATOM 684 C C . TRP A 1 87 ? 6.919 0.685 -10.247 1.00 64.69 87 TRP A C 1
ATOM 686 O O . TRP A 1 87 ? 6.633 1.841 -10.556 1.00 64.69 87 TRP A O 1
ATOM 696 N N . GLU A 1 88 ? 6.061 -0.331 -10.394 1.00 59.59 88 GLU A N 1
ATOM 697 C CA . GLU A 1 88 ? 4.672 -0.243 -10.877 1.00 59.59 88 GLU A CA 1
ATOM 698 C C . GLU A 1 88 ? 3.894 0.823 -10.091 1.00 59.59 88 GLU A C 1
ATOM 700 O O . GLU A 1 88 ? 3.260 1.714 -10.664 1.00 59.59 88 GLU A O 1
ATOM 705 N N . ARG A 1 89 ? 4.020 0.801 -8.758 1.00 57.00 89 ARG A N 1
ATOM 706 C CA . ARG A 1 89 ? 3.394 1.780 -7.863 1.00 57.00 89 ARG A CA 1
ATOM 707 C C . ARG A 1 89 ? 3.859 3.211 -8.134 1.00 57.00 89 ARG A C 1
ATOM 709 O O . ARG A 1 89 ? 3.039 4.122 -8.091 1.00 57.00 89 ARG A O 1
ATOM 716 N N . ASN A 1 90 ? 5.136 3.426 -8.439 1.00 51.03 90 ASN A N 1
ATOM 717 C CA . ASN A 1 90 ? 5.672 4.761 -8.722 1.00 51.03 90 ASN A CA 1
ATOM 718 C C . ASN A 1 90 ? 5.280 5.272 -10.120 1.00 51.03 90 ASN A C 1
ATOM 720 O O . ASN A 1 90 ? 5.203 6.483 -10.325 1.00 51.03 90 ASN A O 1
ATOM 724 N N . CYS A 1 91 ? 4.993 4.366 -11.058 1.00 51.75 91 CYS A N 1
ATOM 725 C CA . CYS A 1 91 ? 4.540 4.696 -12.412 1.00 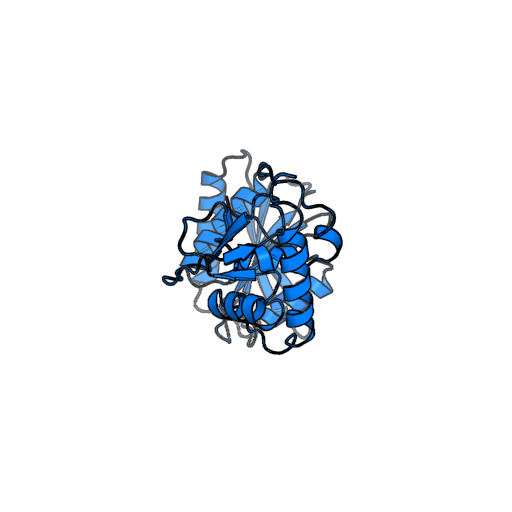51.75 91 CYS A CA 1
ATOM 726 C C . CYS A 1 91 ? 3.046 5.065 -12.484 1.00 51.75 91 CYS A C 1
ATOM 728 O O . CYS A 1 91 ? 2.635 5.746 -13.417 1.00 51.75 91 CYS A O 1
ATOM 730 N N . SER A 1 92 ? 2.235 4.686 -11.487 1.00 49.81 92 SER A N 1
ATOM 731 C CA . SER A 1 92 ? 0.785 4.963 -11.427 1.00 49.81 92 SER A CA 1
ATOM 732 C C . SER A 1 92 ? 0.380 6.439 -11.221 1.00 49.81 92 SER A C 1
ATOM 734 O O . SER A 1 92 ? -0.805 6.744 -11.101 1.00 49.81 92 SER A O 1
ATOM 736 N N . SER A 1 93 ? 1.334 7.376 -11.195 1.00 46.59 93 SER A N 1
ATOM 737 C CA . SER A 1 93 ? 1.084 8.819 -11.098 1.00 46.59 93 SER A CA 1
ATOM 738 C C . SER A 1 93 ? 1.976 9.579 -12.085 1.00 46.59 93 SER A C 1
ATOM 740 O O . SER A 1 93 ? 3.182 9.726 -11.877 1.00 46.59 93 SER A O 1
ATOM 742 N N . TYR A 1 94 ? 1.368 10.084 -13.162 1.00 40.03 94 TYR A N 1
ATOM 743 C CA . TYR A 1 94 ? 2.025 10.767 -14.287 1.00 40.03 94 TYR A CA 1
ATOM 744 C C . TYR A 1 94 ? 2.901 11.969 -13.856 1.00 40.03 94 TYR A C 1
ATOM 746 O O . TYR A 1 94 ? 3.947 12.230 -14.450 1.00 40.03 94 TYR A O 1
ATOM 754 N N . ASP A 1 95 ? 2.547 12.652 -12.760 1.00 39.44 95 ASP A N 1
ATOM 755 C CA . ASP A 1 95 ? 3.302 13.789 -12.202 1.00 39.44 95 ASP A CA 1
ATOM 756 C C . ASP A 1 95 ? 4.597 13.389 -11.456 1.00 39.44 95 ASP A C 1
ATOM 758 O O . ASP A 1 95 ? 5.475 14.224 -11.220 1.00 39.44 95 ASP A O 1
ATOM 762 N N . THR A 1 96 ? 4.764 12.111 -11.100 1.00 40.50 96 THR A N 1
ATOM 763 C CA . THR A 1 96 ? 5.900 11.597 -10.306 1.00 40.50 96 THR A CA 1
ATOM 764 C C . THR A 1 96 ? 7.098 11.191 -11.177 1.00 40.50 96 THR A C 1
ATOM 766 O O . THR A 1 96 ? 8.242 11.195 -10.724 1.00 40.50 96 THR A O 1
ATOM 769 N N . ILE A 1 97 ? 6.870 10.949 -12.471 1.00 39.84 97 ILE A N 1
ATOM 770 C CA . ILE A 1 97 ? 7.908 10.589 -13.451 1.00 39.84 97 ILE A CA 1
ATOM 771 C C . ILE A 1 97 ? 8.928 11.730 -13.625 1.00 39.84 97 ILE A C 1
ATOM 773 O O . ILE A 1 97 ? 10.119 11.491 -13.802 1.00 39.84 97 ILE A O 1
ATOM 777 N N . ARG A 1 98 ? 8.493 12.991 -13.493 1.00 33.56 98 ARG A N 1
ATOM 778 C CA . ARG A 1 98 ? 9.361 14.181 -13.606 1.00 33.56 98 ARG A CA 1
ATOM 779 C C . ARG A 1 98 ? 10.263 14.435 -12.395 1.00 33.56 98 ARG A C 1
ATOM 781 O O . ARG A 1 98 ? 11.164 15.269 -12.486 1.00 33.56 98 ARG A O 1
ATOM 788 N N . THR A 1 99 ? 10.023 13.773 -11.265 1.00 37.59 99 THR A N 1
ATOM 789 C CA . THR A 1 99 ? 10.677 14.071 -9.980 1.00 37.59 99 THR A CA 1
ATOM 790 C C . THR A 1 99 ? 11.598 12.961 -9.484 1.00 37.59 99 THR A C 1
ATOM 792 O O . THR A 1 99 ? 12.059 13.046 -8.346 1.00 37.59 99 THR A O 1
ATOM 795 N N . ILE A 1 100 ? 11.949 11.983 -10.333 1.00 40.09 100 ILE A N 1
ATOM 796 C CA . ILE A 1 100 ? 12.920 10.914 -10.040 1.00 40.09 100 ILE A CA 1
ATOM 797 C C . ILE A 1 100 ? 14.337 11.510 -9.884 1.00 40.09 100 ILE A C 1
ATOM 799 O O . ILE A 1 100 ? 15.218 11.404 -10.734 1.00 40.09 100 ILE A O 1
ATOM 803 N N . ARG A 1 101 ? 14.558 12.175 -8.749 1.00 33.31 101 ARG A N 1
ATOM 804 C CA . ARG A 1 101 ? 15.844 12.304 -8.073 1.00 33.31 101 ARG A CA 1
ATOM 805 C C . ARG A 1 101 ? 15.909 11.164 -7.065 1.00 33.31 101 ARG A C 1
ATOM 807 O O . ARG A 1 101 ? 15.042 11.059 -6.207 1.00 33.31 101 ARG A O 1
ATOM 814 N N . ILE A 1 102 ? 16.955 10.351 -7.197 1.00 33.03 102 ILE A N 1
ATOM 815 C CA . ILE A 1 102 ? 17.518 9.400 -6.224 1.00 33.03 102 ILE A CA 1
ATOM 816 C C . ILE A 1 10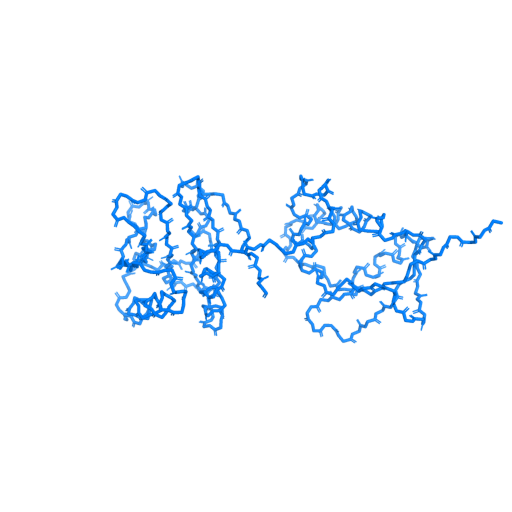2 ? 16.950 9.629 -4.806 1.00 33.03 102 ILE A C 1
ATOM 818 O O . ILE A 1 102 ? 17.281 10.627 -4.159 1.00 33.03 102 ILE A O 1
ATOM 822 N N . PHE A 1 103 ? 16.075 8.729 -4.344 1.00 37.78 103 PHE A N 1
ATOM 823 C CA . PHE A 1 103 ? 15.410 8.841 -3.044 1.00 37.78 103 PHE A CA 1
ATOM 824 C C . PHE A 1 103 ? 16.438 8.835 -1.903 1.00 37.78 103 PHE A C 1
ATOM 826 O O . PHE A 1 103 ? 17.168 7.866 -1.702 1.00 37.78 103 PHE A O 1
ATOM 833 N N . LYS A 1 104 ? 16.445 9.908 -1.105 1.00 34.06 104 LYS A N 1
ATOM 834 C CA . LYS A 1 104 ? 16.776 9.805 0.320 1.00 34.06 104 LYS A CA 1
ATOM 835 C C . LYS A 1 104 ? 15.504 9.351 1.045 1.00 34.06 104 LYS A C 1
ATOM 837 O O . LYS A 1 104 ? 14.452 9.916 0.743 1.00 34.06 104 LYS A O 1
ATOM 842 N N . PRO A 1 105 ? 15.571 8.392 1.985 1.00 40.28 105 PRO A N 1
ATOM 843 C CA . PRO A 1 105 ? 14.410 8.029 2.788 1.00 40.28 105 PRO A CA 1
ATOM 844 C C . PRO A 1 105 ? 13.903 9.276 3.518 1.00 40.28 105 PRO A C 1
ATOM 846 O O . PRO A 1 105 ? 14.669 9.959 4.206 1.00 40.28 105 PRO A O 1
ATOM 849 N N . LYS A 1 106 ? 12.624 9.606 3.320 1.00 47.34 106 LYS A N 1
ATOM 850 C CA . LYS A 1 106 ? 11.944 10.632 4.107 1.00 47.34 106 LYS A CA 1
ATOM 851 C C . LYS A 1 106 ? 11.867 10.115 5.539 1.00 47.34 106 LYS A C 1
ATOM 853 O O . LYS A 1 106 ? 11.471 8.977 5.775 1.00 47.34 106 LYS A O 1
ATOM 858 N N . GLU A 1 107 ? 12.246 10.939 6.511 1.00 57.66 107 GLU A N 1
ATOM 859 C CA . GLU A 1 107 ? 12.019 10.574 7.903 1.00 57.66 107 GLU A CA 1
ATOM 860 C C . GLU A 1 107 ? 10.510 10.590 8.175 1.00 57.66 107 GLU A C 1
ATOM 862 O O . GLU A 1 107 ? 9.873 11.645 8.149 1.00 57.66 107 GLU A O 1
ATOM 867 N N . LEU A 1 108 ? 9.937 9.406 8.403 1.00 62.75 108 LEU A N 1
ATOM 868 C CA . LEU A 1 108 ? 8.517 9.270 8.698 1.00 62.75 108 LEU A CA 1
ATOM 869 C C . LEU A 1 108 ? 8.177 9.949 10.029 1.00 62.75 108 LEU A C 1
ATOM 871 O O . LEU A 1 108 ? 8.856 9.766 11.053 1.00 62.75 108 LEU A O 1
ATOM 875 N N . ASN A 1 109 ? 7.075 10.691 10.031 1.00 71.50 109 ASN A N 1
ATOM 876 C CA . ASN A 1 109 ? 6.512 11.270 11.238 1.00 71.50 109 ASN A CA 1
ATOM 877 C C . ASN A 1 109 ? 5.878 10.177 12.127 1.00 71.50 109 ASN A C 1
ATOM 879 O O . ASN A 1 109 ? 5.689 9.032 11.715 1.00 71.50 109 ASN A O 1
ATOM 883 N N . LEU A 1 110 ? 5.544 10.510 13.380 1.00 74.88 110 LEU A N 1
ATOM 884 C CA . LEU A 1 110 ? 4.991 9.542 14.344 1.00 74.88 110 LEU A CA 1
ATOM 885 C C . LEU A 1 110 ? 3.730 8.826 13.823 1.00 74.88 110 LEU A C 1
ATOM 887 O O . LEU A 1 110 ? 3.547 7.640 14.088 1.00 74.88 110 LEU A O 1
ATOM 891 N N . SER A 1 111 ? 2.875 9.548 13.098 1.00 71.50 111 SER A N 1
ATOM 892 C CA . SER A 1 111 ? 1.637 9.019 12.525 1.00 71.50 111 SER A CA 1
ATOM 893 C C . SER A 1 111 ? 1.901 8.014 11.426 1.00 71.50 111 SER A C 1
ATOM 895 O O . SER A 1 111 ? 1.341 6.923 11.452 1.00 71.50 111 SER A O 1
ATOM 897 N N . GLU A 1 112 ? 2.776 8.383 10.493 1.00 74.44 112 GLU A N 1
ATOM 898 C CA . GLU A 1 112 ? 3.203 7.517 9.402 1.00 74.44 112 GLU A CA 1
ATOM 899 C C . GLU A 1 112 ? 3.811 6.240 10.000 1.00 74.44 112 GLU A C 1
ATOM 901 O O . GLU A 1 112 ? 3.304 5.151 9.746 1.00 74.44 112 GLU A O 1
ATOM 906 N N . LYS A 1 113 ? 4.766 6.364 10.937 1.00 80.25 113 LYS A N 1
ATOM 907 C CA . LYS A 1 113 ? 5.382 5.222 11.645 1.00 80.25 113 LYS A CA 1
ATOM 908 C C . LYS A 1 113 ? 4.358 4.326 12.350 1.00 80.25 113 LYS A C 1
ATOM 910 O O . LYS A 1 113 ? 4.493 3.099 12.350 1.00 80.25 113 LYS A O 1
ATOM 915 N N . LEU A 1 114 ? 3.337 4.916 12.971 1.00 82.69 114 LEU A N 1
ATOM 916 C CA . LEU A 1 114 ? 2.270 4.168 13.630 1.00 82.69 114 LEU A CA 1
ATOM 917 C C . LEU A 1 114 ? 1.408 3.409 12.623 1.00 82.69 114 LEU A C 1
ATOM 919 O O . LEU A 1 114 ? 1.176 2.211 12.803 1.00 82.69 114 LEU A O 1
ATOM 923 N N . PHE A 1 115 ? 0.963 4.071 11.559 1.00 84.69 115 PHE A N 1
ATOM 924 C CA . PHE A 1 115 ? 0.140 3.437 10.538 1.00 84.69 115 PHE A CA 1
ATOM 925 C C . PHE A 1 115 ? 0.914 2.368 9.758 1.00 84.69 115 PHE A C 1
ATOM 927 O O . PHE A 1 115 ? 0.329 1.324 9.470 1.00 84.69 115 PHE A O 1
ATOM 934 N N . CYS A 1 116 ? 2.226 2.522 9.531 1.00 78.38 116 CYS A N 1
ATOM 935 C CA . CYS A 1 116 ? 3.085 1.452 9.003 1.00 78.38 116 CYS A CA 1
ATOM 936 C C . CYS A 1 116 ? 3.032 0.206 9.896 1.00 78.38 116 CYS A C 1
ATOM 938 O O . CYS A 1 116 ? 2.786 -0.906 9.419 1.00 78.38 116 CYS A O 1
ATOM 940 N N . LYS A 1 117 ? 3.223 0.377 11.213 1.00 83.69 117 LYS A N 1
ATOM 941 C CA . LYS A 1 117 ? 3.194 -0.738 12.174 1.00 83.69 117 LYS A CA 1
ATOM 942 C C . LYS A 1 117 ? 1.823 -1.403 12.251 1.00 83.69 117 LYS A C 1
ATOM 944 O O . LYS A 1 117 ? 1.748 -2.632 12.248 1.00 83.69 117 LYS A O 1
ATOM 949 N N . LEU A 1 118 ? 0.748 -0.617 12.276 1.00 83.19 118 LEU A N 1
ATOM 950 C CA . LEU A 1 118 ? -0.627 -1.129 12.292 1.00 83.19 118 LEU A CA 1
ATOM 951 C C . LEU A 1 118 ? -0.959 -1.877 11.001 1.00 83.19 118 LEU A C 1
ATOM 953 O O . LEU A 1 118 ? -1.500 -2.979 11.065 1.00 83.19 118 LEU A O 1
ATOM 957 N N . LYS A 1 119 ? -0.553 -1.345 9.843 1.00 80.31 119 LYS A N 1
ATOM 958 C CA . LYS A 1 119 ? -0.687 -2.015 8.545 1.00 80.31 119 LYS A CA 1
ATOM 959 C C . LYS A 1 119 ? 0.045 -3.351 8.521 1.00 80.31 119 LYS A C 1
ATOM 961 O O . LYS A 1 119 ? -0.546 -4.347 8.108 1.00 80.31 119 LYS A O 1
ATOM 966 N N . LYS A 1 120 ? 1.289 -3.401 9.013 1.00 79.00 120 LYS A N 1
ATOM 967 C CA . LYS A 1 120 ? 2.069 -4.645 9.127 1.00 79.00 120 LYS A CA 1
ATOM 968 C C . LYS A 1 120 ? 1.352 -5.683 9.982 1.00 79.00 120 LYS A C 1
ATOM 970 O O . LYS A 1 120 ? 1.167 -6.817 9.546 1.00 79.00 120 LYS A O 1
ATOM 975 N N . HIS A 1 121 ? 0.932 -5.277 11.177 1.00 82.81 121 HIS A N 1
ATOM 976 C CA . HIS A 1 121 ? 0.262 -6.154 12.127 1.00 82.81 121 HIS A CA 1
ATOM 977 C C . HIS A 1 121 ? -1.072 -6.674 11.579 1.00 82.81 121 HIS A C 1
ATOM 979 O O . HIS A 1 121 ? -1.328 -7.874 11.603 1.00 82.81 121 HIS A O 1
ATOM 985 N N . CYS A 1 122 ? -1.912 -5.802 11.021 1.00 80.00 122 CYS A N 1
ATOM 986 C CA . CYS A 1 122 ? -3.210 -6.203 10.482 1.00 80.00 122 CYS A CA 1
ATOM 987 C C . CYS A 1 122 ? -3.059 -7.091 9.236 1.00 80.00 122 CYS A C 1
ATOM 989 O O . CYS A 1 122 ? -3.787 -8.075 9.109 1.00 80.00 122 CYS A O 1
ATOM 991 N N . LYS A 1 123 ? -2.063 -6.833 8.371 1.00 77.25 123 LYS A N 1
ATOM 992 C CA . LYS A 1 123 ? -1.738 -7.702 7.225 1.00 77.25 123 LYS A CA 1
ATOM 993 C C . LYS A 1 123 ? -1.390 -9.123 7.667 1.00 77.25 123 LYS A C 1
ATOM 995 O O . LYS A 1 123 ? -1.903 -10.078 7.093 1.00 77.25 123 LYS A O 1
ATOM 1000 N N . GLN A 1 124 ? -0.585 -9.272 8.721 1.00 77.25 124 GLN A N 1
ATOM 1001 C CA . GLN A 1 124 ? -0.263 -10.583 9.308 1.00 77.25 124 GLN A CA 1
ATOM 1002 C C . GLN A 1 124 ? -1.502 -11.313 9.858 1.00 77.25 124 GLN A C 1
ATOM 1004 O O . GLN A 1 124 ? -1.511 -12.537 9.918 1.00 77.25 124 GLN A O 1
ATOM 1009 N N . ASN A 1 125 ? -2.562 -10.576 10.198 1.00 78.00 125 ASN A N 1
ATOM 1010 C CA . ASN A 1 125 ? -3.846 -11.103 10.669 1.00 78.00 125 ASN A CA 1
ATOM 1011 C C . ASN A 1 125 ? -4.918 -11.199 9.556 1.00 78.00 125 ASN A C 1
ATOM 1013 O O . ASN A 1 125 ? -6.117 -11.309 9.844 1.00 78.00 125 ASN A O 1
ATOM 1017 N N . GLY A 1 126 ? -4.498 -11.147 8.284 1.00 76.31 126 GLY A N 1
ATOM 1018 C CA . GLY A 1 126 ? -5.352 -11.362 7.112 1.00 76.31 126 GLY A CA 1
ATOM 1019 C C . GLY A 1 126 ? -6.170 -10.149 6.659 1.00 76.31 126 GLY A C 1
ATOM 1020 O O . GLY A 1 126 ? -7.111 -10.313 5.882 1.00 76.31 126 GLY A O 1
ATOM 1021 N N . PHE A 1 127 ? -5.851 -8.944 7.138 1.00 81.19 127 PHE A N 1
ATOM 1022 C CA . PHE A 1 127 ? -6.513 -7.711 6.712 1.00 81.19 127 PHE A CA 1
ATOM 1023 C C . PHE A 1 127 ? -5.760 -7.007 5.580 1.00 81.19 127 PHE A C 1
ATOM 1025 O O . PHE A 1 127 ? -4.533 -6.931 5.555 1.00 81.19 127 PHE A O 1
ATOM 1032 N N . TYR A 1 128 ? -6.529 -6.410 4.686 1.00 81.62 128 TYR A N 1
ATOM 1033 C CA . TYR A 1 128 ? -6.101 -5.425 3.708 1.00 81.62 128 TYR A CA 1
ATOM 1034 C C . TYR A 1 128 ? -6.337 -4.035 4.286 1.00 81.62 128 TYR A C 1
ATOM 1036 O O . TYR A 1 128 ? -7.133 -3.865 5.211 1.00 81.62 128 TYR A O 1
ATOM 1044 N N . ALA A 1 129 ? -5.627 -3.044 3.752 1.00 81.44 129 ALA A N 1
ATOM 1045 C CA . ALA A 1 129 ? -5.704 -1.679 4.244 1.00 81.44 129 ALA A CA 1
ATOM 1046 C C . ALA A 1 129 ? -5.767 -0.671 3.096 1.00 81.44 129 ALA A C 1
ATOM 1048 O O . ALA A 1 129 ? -4.993 -0.782 2.144 1.00 81.44 129 ALA A O 1
ATOM 1049 N N . VAL A 1 130 ? -6.629 0.335 3.231 1.00 76.94 130 VAL A N 1
ATOM 1050 C CA . VAL A 1 130 ? -6.630 1.543 2.397 1.00 76.94 130 VAL A CA 1
ATOM 1051 C C . VAL A 1 130 ? -6.223 2.713 3.272 1.00 76.94 130 VAL A C 1
ATOM 1053 O O . VAL A 1 130 ? -6.833 2.951 4.312 1.00 76.94 130 VAL A O 1
ATOM 1056 N N . TYR A 1 131 ? -5.180 3.425 2.863 1.00 79.88 131 TYR A N 1
ATOM 1057 C CA . TYR A 1 131 ? -4.769 4.655 3.517 1.00 79.88 131 TYR A CA 1
ATOM 1058 C C . TYR A 1 131 ? -5.239 5.857 2.718 1.00 79.88 131 TYR A C 1
ATOM 1060 O O . TYR A 1 131 ? -5.147 5.864 1.488 1.00 79.88 131 TYR A O 1
ATOM 1068 N N . ALA A 1 132 ? -5.733 6.868 3.416 1.00 78.50 132 ALA A N 1
ATOM 1069 C CA . ALA A 1 132 ? -6.185 8.087 2.794 1.00 78.50 132 ALA A CA 1
ATOM 1070 C C . ALA A 1 132 ? -6.048 9.281 3.738 1.00 78.50 132 ALA A C 1
ATOM 1072 O O . ALA A 1 132 ? -6.041 9.145 4.963 1.00 78.50 132 ALA A O 1
ATOM 1073 N N . GLU A 1 133 ? -5.954 10.464 3.152 1.00 79.88 133 GLU A N 1
ATOM 1074 C CA . GLU A 1 133 ? -5.763 11.718 3.872 1.00 79.88 133 GLU A CA 1
ATOM 1075 C C . GLU A 1 133 ? -6.710 12.792 3.339 1.00 79.88 133 GLU A C 1
ATOM 1077 O O . GLU A 1 133 ? -7.030 12.831 2.149 1.00 79.88 133 GLU A O 1
ATOM 1082 N N . THR A 1 134 ? -7.117 13.692 4.222 1.00 81.12 134 THR A N 1
ATOM 1083 C CA . THR A 1 134 ? -7.559 15.044 3.876 1.00 81.12 134 THR A CA 1
ATOM 1084 C C . THR A 1 134 ? -6.502 16.039 4.358 1.00 81.12 134 THR A C 1
ATOM 1086 O O . THR A 1 134 ? -5.494 15.661 4.954 1.00 81.12 134 THR A O 1
ATOM 1089 N N . ASN A 1 135 ? -6.745 17.334 4.160 1.00 76.94 135 ASN A N 1
ATOM 1090 C CA . ASN A 1 135 ? -5.894 18.377 4.739 1.00 76.94 135 ASN A CA 1
ATOM 1091 C C . ASN A 1 135 ? -5.882 18.346 6.280 1.00 76.94 135 ASN A C 1
ATOM 1093 O O . ASN A 1 135 ? -4.967 18.887 6.895 1.00 76.94 135 ASN A O 1
ATOM 1097 N N . GLU A 1 136 ? -6.894 17.735 6.900 1.00 79.06 136 GLU A N 1
ATOM 1098 C CA . GLU A 1 136 ? -7.135 17.798 8.343 1.00 79.06 136 GLU A CA 1
ATOM 1099 C C . GLU A 1 136 ? -7.033 16.449 9.044 1.00 79.06 136 GLU A C 1
ATOM 1101 O O . GLU A 1 136 ? -6.888 16.406 10.265 1.00 79.06 136 GLU A O 1
ATOM 1106 N N . GLU A 1 137 ? -7.118 15.343 8.313 1.00 83.75 137 GLU A N 1
ATOM 1107 C CA . GLU A 1 137 ? -7.235 14.020 8.908 1.00 83.75 137 GLU A CA 1
ATOM 1108 C C . GLU A 1 137 ? -6.469 12.974 8.107 1.00 83.75 137 GLU A C 1
ATOM 1110 O O . GLU A 1 137 ? -6.500 12.953 6.879 1.00 83.75 137 GLU A O 1
ATOM 1115 N N . SER A 1 138 ? -5.846 12.043 8.821 1.00 84.81 138 SER A N 1
ATOM 1116 C CA . SER A 1 138 ? -5.273 10.832 8.239 1.00 84.81 138 SER A CA 1
ATOM 1117 C C . SER A 1 138 ? -6.098 9.630 8.6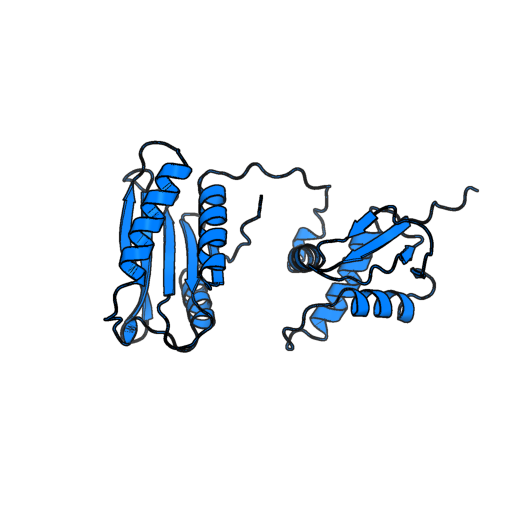87 1.00 84.81 138 SER A C 1
ATOM 1119 O O . SER A 1 138 ? -6.379 9.470 9.879 1.00 84.81 138 SER A O 1
ATOM 1121 N N . LEU A 1 139 ? -6.475 8.771 7.745 1.00 89.50 139 LEU A N 1
ATOM 1122 C CA . LEU A 1 139 ? -7.343 7.621 7.970 1.00 89.50 139 LEU A CA 1
ATOM 1123 C C . LEU A 1 139 ? -6.738 6.373 7.329 1.00 89.50 139 LEU A C 1
ATOM 1125 O O . LEU A 1 139 ? -6.401 6.358 6.148 1.00 89.50 139 LEU A O 1
ATOM 1129 N N . ILE A 1 140 ? -6.651 5.293 8.099 1.00 89.25 140 ILE A N 1
ATOM 1130 C CA . ILE A 1 140 ? -6.375 3.957 7.571 1.00 89.25 140 ILE A CA 1
ATOM 1131 C C . ILE A 1 140 ? -7.576 3.052 7.837 1.00 89.25 140 ILE A C 1
ATOM 1133 O O . ILE A 1 140 ? -7.986 2.870 8.982 1.00 89.25 140 ILE A O 1
ATOM 1137 N N . ILE A 1 141 ? -8.161 2.510 6.772 1.00 89.81 141 ILE A N 1
ATOM 1138 C CA . ILE A 1 141 ? -9.306 1.599 6.824 1.00 89.81 141 ILE A CA 1
ATOM 1139 C C . ILE A 1 141 ? -8.810 0.176 6.602 1.00 89.81 141 ILE A C 1
ATOM 1141 O O . ILE A 1 141 ? -8.073 -0.077 5.653 1.00 89.81 141 ILE A O 1
ATOM 1145 N N . PHE A 1 142 ? -9.238 -0.751 7.451 1.00 88.38 142 PHE A N 1
ATOM 1146 C CA . PHE A 1 142 ? -8.904 -2.165 7.409 1.00 88.38 142 PHE A CA 1
ATOM 1147 C C . PHE A 1 142 ? -10.127 -3.017 7.096 1.00 88.38 142 PHE A C 1
ATOM 1149 O O . PHE A 1 142 ? -11.202 -2.849 7.677 1.00 88.38 142 PHE A O 1
ATOM 1156 N N . TYR A 1 143 ? -9.939 -3.986 6.207 1.00 83.75 143 TYR A N 1
ATOM 1157 C CA . TYR A 1 143 ? -10.989 -4.906 5.787 1.00 83.75 143 TYR A CA 1
ATOM 1158 C C . TYR A 1 143 ? -10.414 -6.285 5.470 1.00 83.75 143 TYR A C 1
ATOM 1160 O O . TYR A 1 143 ? -9.229 -6.429 5.187 1.00 83.75 143 TYR A O 1
ATOM 1168 N N . ARG A 1 144 ? -11.248 -7.323 5.507 1.00 80.12 144 ARG A N 1
ATOM 1169 C CA . ARG A 1 144 ? -10.910 -8.637 4.939 1.00 80.12 144 ARG A CA 1
ATOM 1170 C C . ARG A 1 144 ? -11.535 -8.746 3.547 1.00 80.12 144 ARG A C 1
ATOM 1172 O O . ARG A 1 144 ? -12.622 -8.211 3.351 1.00 80.12 144 ARG A O 1
ATOM 1179 N N . PRO A 1 145 ? -10.907 -9.447 2.591 1.00 69.50 145 PRO A N 1
ATOM 1180 C CA . PRO A 1 145 ? -11.438 -9.583 1.232 1.00 69.50 145 PRO A CA 1
ATOM 1181 C C . PRO A 1 145 ? -12.663 -10.511 1.179 1.00 69.50 145 PRO A C 1
ATOM 1183 O O . PRO A 1 145 ? -13.385 -10.548 0.191 1.00 69.50 145 PRO A O 1
ATOM 1186 N N . GLN A 1 146 ? -12.907 -11.265 2.252 1.00 72.25 146 GLN A N 1
ATOM 1187 C CA . GLN A 1 146 ? -14.072 -12.125 2.402 1.00 72.25 146 GLN A CA 1
ATOM 1188 C C . GLN A 1 146 ? -15.349 -11.285 2.555 1.00 72.25 146 GLN A C 1
ATOM 1190 O O . GLN A 1 146 ? -15.376 -10.303 3.297 1.00 72.25 146 GLN A O 1
ATOM 1195 N N . SER A 1 147 ? -16.429 -11.711 1.899 1.00 64.06 147 SER A N 1
ATOM 1196 C CA . SER A 1 147 ? -17.742 -11.070 2.013 1.00 64.06 147 SER A CA 1
ATOM 1197 C C . SER A 1 147 ? -18.328 -11.173 3.427 1.00 64.06 147 SER A C 1
ATOM 1199 O O . SER A 1 147 ? -18.053 -12.130 4.153 1.00 64.06 147 SER A O 1
ATOM 1201 N N . ASN A 1 148 ? -19.220 -10.243 3.774 1.00 69.12 148 ASN A N 1
ATOM 1202 C CA . ASN A 1 148 ? -19.952 -10.160 5.045 1.00 69.12 148 ASN A CA 1
ATOM 1203 C C . ASN A 1 148 ? -19.059 -9.916 6.270 1.00 69.12 148 ASN A C 1
ATOM 1205 O O . ASN A 1 148 ? -19.338 -10.409 7.366 1.00 69.12 148 ASN A O 1
ATOM 1209 N N . GLN A 1 149 ? -17.996 -9.137 6.086 1.00 75.75 149 GLN A N 1
ATOM 1210 C CA . GLN A 1 149 ? -17.066 -8.759 7.147 1.00 75.75 149 GLN A CA 1
ATOM 1211 C C . GLN A 1 149 ? -17.276 -7.308 7.574 1.00 75.75 149 GLN A C 1
ATOM 1213 O O . GLN A 1 149 ? -17.754 -6.477 6.795 1.00 75.75 149 GLN A O 1
ATOM 1218 N N . ARG A 1 150 ? -16.902 -7.026 8.825 1.00 82.94 150 ARG A N 1
ATOM 1219 C CA . ARG A 1 150 ? -16.828 -5.662 9.346 1.00 82.94 150 ARG A CA 1
ATOM 1220 C C . ARG A 1 150 ? -15.634 -4.938 8.752 1.00 82.94 150 ARG A C 1
ATOM 1222 O O . ARG A 1 150 ? -14.582 -5.536 8.524 1.00 82.94 150 ARG A O 1
ATOM 1229 N N . VAL A 1 151 ? -15.806 -3.641 8.561 1.00 87.94 151 VAL A N 1
ATOM 1230 C CA . VAL A 1 151 ? -14.732 -2.730 8.186 1.00 87.94 151 VAL A CA 1
ATOM 1231 C C . VAL A 1 151 ? -14.494 -1.811 9.370 1.00 87.94 151 VAL A C 1
ATOM 1233 O O . VAL A 1 151 ? -15.432 -1.210 9.893 1.00 87.94 151 VAL A O 1
ATOM 1236 N N . PHE A 1 152 ? -13.246 -1.719 9.809 1.00 90.62 152 PHE A N 1
ATOM 1237 C CA . PHE A 1 152 ? -12.854 -0.790 10.860 1.00 90.62 152 PHE A CA 1
ATOM 1238 C C . PHE A 1 152 ? -11.819 0.177 10.317 1.00 90.62 152 PHE A C 1
ATOM 1240 O O . PHE A 1 152 ? -11.108 -0.130 9.366 1.00 90.62 152 PHE A O 1
ATOM 1247 N N . GLY A 1 153 ? -11.719 1.351 10.914 1.00 91.56 153 GLY A N 1
ATOM 1248 C CA . GLY A 1 153 ? -10.694 2.310 10.551 1.00 91.56 153 GLY A CA 1
ATOM 1249 C C . GLY A 1 153 ? -10.112 2.995 11.765 1.00 91.56 153 GLY A C 1
ATOM 1250 O O . GLY A 1 153 ? -10.665 2.959 12.866 1.00 91.56 153 GLY A O 1
ATOM 1251 N N . ILE A 1 154 ? -8.952 3.589 11.537 1.00 91.06 154 ILE A N 1
ATOM 1252 C CA . ILE A 1 154 ? -8.181 4.309 12.532 1.00 91.06 154 ILE A CA 1
ATOM 1253 C C . ILE A 1 154 ? -7.927 5.693 11.967 1.00 91.06 154 ILE A C 1
ATOM 1255 O O . ILE A 1 154 ? -7.269 5.845 10.936 1.00 91.06 154 ILE A O 1
ATOM 1259 N N . ARG A 1 155 ? -8.473 6.691 12.646 1.00 90.00 155 ARG A N 1
ATOM 1260 C CA . ARG A 1 155 ? -8.425 8.088 12.252 1.00 90.00 155 ARG A CA 1
ATOM 1261 C C . ARG A 1 155 ? -7.551 8.866 13.218 1.00 90.00 155 ARG A C 1
ATOM 1263 O O . ARG A 1 155 ? -7.674 8.730 14.434 1.00 90.00 155 ARG A O 1
ATOM 1270 N N . ARG A 1 156 ? -6.707 9.735 12.679 1.00 83.56 156 ARG A N 1
ATOM 1271 C CA . ARG A 1 156 ? -6.063 10.804 13.435 1.00 83.56 156 ARG A CA 1
ATOM 1272 C C . ARG A 1 156 ? -6.527 12.135 12.874 1.00 83.56 156 ARG A C 1
ATOM 1274 O O . ARG A 1 156 ? -6.391 12.374 11.679 1.00 83.56 156 ARG A O 1
ATOM 1281 N N . ASN A 1 157 ? -7.019 13.001 13.748 1.00 74.00 157 ASN A N 1
ATOM 1282 C CA . ASN A 1 157 ? -7.306 14.383 13.398 1.00 74.00 157 ASN A CA 1
ATOM 1283 C C . ASN A 1 157 ? -6.065 15.249 13.686 1.00 74.00 157 ASN A C 1
ATOM 1285 O O . ASN A 1 157 ? -5.543 15.251 14.805 1.00 74.00 157 ASN A O 1
ATOM 1289 N N . CYS A 1 158 ? -5.574 15.954 12.669 1.00 60.47 158 CYS A N 1
ATOM 1290 C CA . CYS A 1 158 ? -4.374 16.790 12.721 1.00 60.47 158 CYS A CA 1
ATOM 1291 C C . CYS A 1 158 ? -4.579 18.077 13.540 1.00 60.47 158 CYS A C 1
ATOM 1293 O O . CYS A 1 158 ? -3.596 18.677 13.974 1.00 60.47 158 CYS A O 1
ATOM 1295 N N . TYR A 1 159 ? -5.832 18.473 13.793 1.00 56.19 159 TYR A N 1
ATOM 1296 C CA . TYR A 1 159 ? -6.214 19.738 14.431 1.00 56.19 159 TYR A CA 1
ATOM 1297 C C . TYR A 1 159 ? -7.101 19.566 15.677 1.00 56.19 159 TYR A C 1
ATOM 1299 O O . TYR A 1 159 ? -7.781 20.504 16.099 1.00 56.19 159 TYR A O 1
ATOM 1307 N N . SER A 1 160 ? -7.099 18.382 16.297 1.00 56.22 160 SER A N 1
ATOM 1308 C CA . SER A 1 160 ? -7.888 18.095 17.503 1.00 56.22 160 SER A CA 1
ATOM 1309 C C . SER A 1 160 ? -7.663 19.140 18.612 1.00 56.22 160 SER A C 1
ATOM 1311 O O . SER A 1 160 ? -6.572 19.257 19.176 1.00 56.22 160 SER A O 1
ATOM 1313 N N . LYS A 1 161 ? -8.737 19.850 18.996 1.00 51.31 161 LYS A N 1
ATOM 1314 C CA . LYS A 1 161 ? -8.761 20.764 20.158 1.00 51.31 161 LYS A CA 1
ATOM 1315 C C . LYS A 1 161 ? -8.506 20.045 21.492 1.00 51.31 161 LYS A C 1
ATOM 1317 O O . LYS A 1 161 ? -8.139 20.693 22.466 1.00 51.31 161 LYS A O 1
ATOM 1322 N N . ASN A 1 162 ? -8.667 18.719 21.527 1.00 51.25 162 ASN A N 1
ATOM 1323 C CA . ASN A 1 162 ? -8.534 17.881 22.723 1.00 51.25 162 ASN A CA 1
ATOM 1324 C C . ASN A 1 162 ? -7.142 17.235 22.859 1.00 51.25 162 ASN A C 1
ATOM 1326 O O . ASN A 1 162 ? -6.944 16.355 23.699 1.00 51.25 162 ASN A O 1
ATOM 1330 N N . GLY A 1 163 ? -6.169 17.675 22.056 1.00 62.97 163 GLY A N 1
ATOM 1331 C CA . GLY A 1 163 ? -4.819 17.124 22.031 1.00 62.97 163 GLY A CA 1
ATOM 1332 C C . GLY A 1 163 ? -4.681 15.913 21.110 1.00 62.97 163 GLY A C 1
ATOM 1333 O O . GLY A 1 163 ? -5.583 15.555 20.355 1.00 62.97 163 GLY A O 1
ATOM 1334 N N . ASN A 1 164 ? -3.504 15.299 21.161 1.00 74.00 164 ASN A N 1
ATOM 1335 C CA . ASN A 1 164 ? -3.123 14.150 20.351 1.00 74.00 164 ASN A CA 1
ATOM 1336 C C . ASN A 1 164 ? -3.963 12.904 20.704 1.00 74.00 164 ASN A C 1
ATOM 1338 O O . ASN A 1 164 ? -3.778 12.295 21.762 1.00 74.00 164 ASN A O 1
ATOM 1342 N N . SER A 1 165 ? -4.870 12.512 19.809 1.00 83.94 165 SER A N 1
ATOM 1343 C CA . SER A 1 165 ? -5.715 11.327 19.961 1.00 83.94 165 SER A CA 1
ATOM 1344 C C . SER A 1 165 ? -5.813 10.525 18.665 1.00 83.94 165 SER A C 1
ATOM 1346 O O . SER A 1 165 ? -5.615 11.039 17.561 1.00 83.94 165 SER A O 1
ATOM 1348 N N . ILE A 1 166 ? -6.098 9.237 18.824 1.00 88.31 166 ILE A N 1
ATOM 1349 C CA . ILE A 1 166 ? -6.391 8.302 17.744 1.00 88.31 166 ILE A CA 1
ATOM 1350 C C . ILE A 1 166 ? -7.796 7.781 17.967 1.00 88.31 166 ILE A C 1
ATOM 1352 O O . ILE A 1 166 ? -8.107 7.244 19.028 1.00 88.31 166 ILE A O 1
ATOM 1356 N N . GLU A 1 167 ? -8.636 7.925 16.961 1.00 91.19 167 GLU A N 1
ATOM 1357 C CA . GLU A 1 167 ? -9.983 7.389 16.974 1.00 91.19 167 GLU A CA 1
ATOM 1358 C C . GLU A 1 167 ? -10.012 6.058 16.243 1.00 91.19 167 GLU A C 1
ATOM 1360 O O . GLU A 1 167 ? -9.457 5.913 15.154 1.00 91.19 167 GLU A O 1
ATOM 1365 N N . ILE A 1 168 ? -10.679 5.084 16.842 1.00 91.88 168 ILE A N 1
ATOM 1366 C CA . ILE A 1 168 ? -10.862 3.752 16.286 1.00 91.88 168 ILE A CA 1
ATOM 1367 C C . ILE A 1 168 ? -12.360 3.567 16.126 1.00 91.88 168 ILE A C 1
ATOM 1369 O O . ILE A 1 168 ? -13.123 3.774 17.073 1.00 91.88 168 ILE A O 1
ATOM 1373 N N . GLY A 1 169 ? -12.796 3.209 14.928 1.00 90.19 169 GLY A N 1
ATOM 1374 C CA . GLY A 1 169 ? -14.212 3.150 14.604 1.00 90.19 169 GLY A CA 1
ATOM 1375 C C . GLY A 1 169 ? -14.546 2.079 13.586 1.00 90.19 169 GLY A C 1
ATOM 1376 O O . GLY A 1 169 ? -13.667 1.468 12.98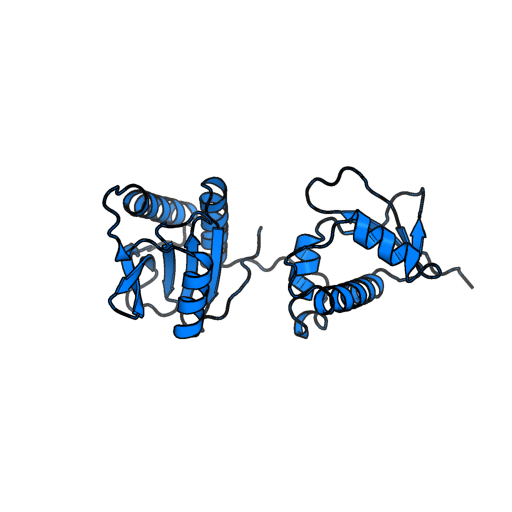0 1.00 90.19 169 GLY A O 1
ATOM 1377 N N . LEU A 1 170 ? -15.843 1.858 13.423 1.00 89.81 170 LEU A N 1
ATOM 1378 C CA 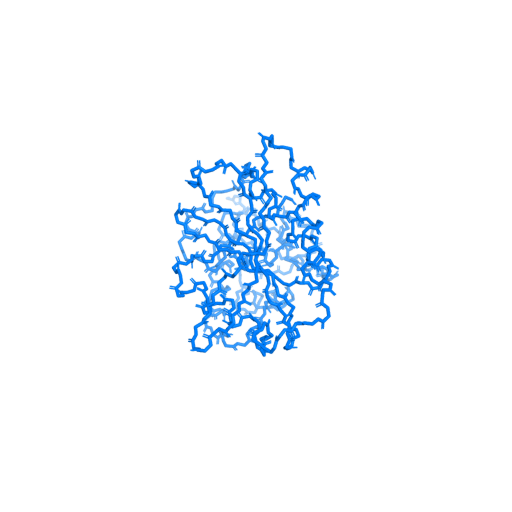. LEU A 1 170 ? -16.417 0.945 12.446 1.00 89.81 170 LEU A CA 1
ATOM 1379 C C . LEU A 1 170 ? -17.068 1.745 11.326 1.00 89.81 170 LEU A C 1
ATOM 1381 O O . LEU A 1 170 ? -17.749 2.738 11.586 1.00 89.81 170 LEU A O 1
ATOM 1385 N N . LEU A 1 171 ? -16.900 1.286 10.089 1.00 89.44 171 LEU A N 1
ATOM 1386 C CA . LEU A 1 171 ? -17.791 1.707 9.019 1.00 89.44 171 LEU A CA 1
ATOM 1387 C C . LEU A 1 171 ? -19.114 0.962 9.203 1.00 89.44 171 LEU A C 1
ATOM 1389 O O . LEU A 1 171 ? -19.124 -0.259 9.353 1.00 89.44 171 LEU A O 1
ATOM 1393 N N . ILE A 1 172 ? -20.217 1.702 9.189 1.00 87.25 172 ILE A N 1
ATOM 1394 C CA . ILE A 1 172 ? -21.575 1.163 9.289 1.00 87.25 172 ILE A CA 1
ATOM 1395 C C . ILE A 1 172 ? -22.426 1.674 8.129 1.00 87.25 172 ILE A C 1
ATOM 1397 O O . ILE A 1 172 ? -22.213 2.783 7.633 1.00 87.25 172 ILE A O 1
ATOM 1401 N N . ASN A 1 173 ? -23.382 0.856 7.693 1.00 82.81 173 ASN A N 1
ATOM 1402 C CA . ASN A 1 173 ? -24.379 1.235 6.697 1.00 82.81 173 ASN A CA 1
ATOM 1403 C C . ASN A 1 173 ? -25.721 1.519 7.376 1.00 82.81 173 ASN A C 1
ATOM 1405 O O . ASN A 1 173 ? -26.467 0.590 7.683 1.00 82.81 173 ASN A O 1
ATOM 1409 N N . GLU A 1 174 ? -26.043 2.790 7.597 1.00 75.50 174 GLU A N 1
ATOM 1410 C CA . GLU A 1 174 ? -27.350 3.181 8.124 1.00 75.50 174 GLU A CA 1
ATOM 1411 C C . GLU A 1 174 ? -28.259 3.621 6.979 1.00 75.50 174 GLU A C 1
ATOM 1413 O O . GLU A 1 174 ? -28.025 4.658 6.366 1.00 75.50 174 GLU A O 1
ATOM 1418 N N . ASN A 1 175 ? -29.302 2.826 6.698 1.00 62.25 175 ASN A N 1
ATOM 1419 C CA . ASN A 1 175 ? -30.486 3.203 5.915 1.00 62.25 175 ASN A CA 1
ATOM 1420 C C . ASN A 1 175 ? -30.214 4.189 4.758 1.00 62.25 175 ASN A C 1
ATOM 1422 O O . ASN A 1 175 ? -30.908 5.199 4.676 1.00 62.25 175 ASN A O 1
ATOM 1426 N N . THR A 1 176 ? -29.242 3.876 3.879 1.00 66.06 176 THR A N 1
ATOM 1427 C CA . THR A 1 176 ? -28.786 4.603 2.659 1.00 66.06 176 THR A CA 1
ATOM 1428 C C . THR A 1 176 ? -27.475 5.399 2.730 1.00 66.06 176 THR A C 1
ATOM 1430 O O . THR A 1 176 ? -27.032 5.894 1.691 1.00 66.06 176 THR A O 1
ATOM 1433 N N . PHE A 1 177 ? -26.786 5.491 3.871 1.00 76.06 177 PHE A N 1
ATOM 1434 C CA . PHE A 1 177 ? -25.476 6.149 3.924 1.00 76.06 177 PHE A CA 1
ATOM 1435 C C . PHE A 1 177 ? -24.428 5.405 4.759 1.00 76.06 177 PHE A C 1
ATOM 1437 O O . PHE A 1 177 ? -24.693 4.875 5.834 1.00 76.06 177 PHE A O 1
ATOM 1444 N N . LEU A 1 178 ? -23.193 5.418 4.246 1.00 85.44 178 LEU A N 1
ATOM 1445 C CA . LEU A 1 178 ? -22.001 4.971 4.961 1.00 85.44 178 LEU A CA 1
ATOM 1446 C C . LEU A 1 178 ? -21.572 6.022 5.984 1.00 85.44 178 LEU A C 1
ATOM 1448 O O . LEU A 1 178 ? -21.453 7.202 5.643 1.00 85.44 178 LEU A O 1
ATOM 1452 N N . TRP A 1 179 ? -21.305 5.575 7.207 1.00 86.69 179 TRP A N 1
ATOM 1453 C CA . TRP A 1 179 ? -20.871 6.408 8.325 1.00 86.69 179 TRP A CA 1
ATOM 1454 C C . TRP A 1 179 ? -19.710 5.756 9.083 1.00 86.69 179 TRP A C 1
ATOM 1456 O O . TRP A 1 179 ? -19.663 4.535 9.227 1.00 86.69 179 TRP A O 1
ATOM 1466 N N . PHE A 1 180 ? -18.787 6.573 9.600 1.00 88.69 180 PHE A N 1
ATOM 1467 C CA . PHE A 1 180 ? -17.707 6.130 10.481 1.00 88.69 180 PHE A CA 1
ATOM 1468 C C . PHE A 1 180 ? -18.101 6.334 11.946 1.00 88.69 180 PHE A C 1
ATOM 1470 O O . PHE A 1 180 ? -18.072 7.448 12.471 1.00 88.69 180 PHE A O 1
ATOM 1477 N N . LYS A 1 181 ? -18.473 5.248 12.624 1.00 89.06 181 LYS A N 1
ATOM 1478 C CA . LYS A 1 181 ? -18.856 5.266 14.035 1.00 89.06 181 LYS A CA 1
ATOM 1479 C C . LYS A 1 181 ? -17.636 5.031 14.915 1.00 89.06 181 LYS A C 1
ATOM 1481 O O . LYS A 1 181 ? -17.148 3.905 15.013 1.00 89.06 181 LYS A O 1
ATOM 1486 N N . THR A 1 182 ? -17.183 6.079 15.597 1.00 90.00 182 THR A N 1
ATOM 1487 C CA . THR A 1 182 ? -16.125 5.976 16.608 1.00 90.00 182 THR A CA 1
ATOM 1488 C C . THR A 1 182 ? -16.562 5.036 17.733 1.00 90.00 182 THR A C 1
ATOM 1490 O O . THR A 1 182 ? -17.615 5.218 18.342 1.00 90.00 182 THR A O 1
ATOM 1493 N N . ALA A 1 183 ? -15.748 4.015 17.984 1.00 87.75 183 ALA A N 1
ATOM 1494 C CA . ALA A 1 183 ? -15.957 2.999 19.010 1.00 87.75 183 ALA A CA 1
ATOM 1495 C C . ALA A 1 183 ? -15.017 3.199 20.206 1.00 87.75 183 ALA A C 1
ATOM 1497 O O . ALA A 1 183 ? -15.410 2.955 21.343 1.00 87.75 183 ALA A O 1
ATOM 1498 N N . ALA A 1 184 ? -13.797 3.677 19.960 1.00 89.75 184 ALA A N 1
ATOM 1499 C CA . ALA A 1 184 ? -12.815 3.972 20.993 1.00 89.75 184 ALA A CA 1
ATOM 1500 C C . ALA A 1 184 ? -11.968 5.193 20.617 1.00 89.75 184 ALA A C 1
ATOM 1502 O O . ALA A 1 184 ? -11.782 5.506 19.439 1.00 89.75 184 ALA A O 1
ATOM 1503 N N . ILE A 1 185 ? -11.436 5.872 21.633 1.00 89.88 185 ILE A N 1
ATOM 1504 C CA . ILE A 1 185 ? -10.500 6.987 21.476 1.00 89.88 185 ILE A CA 1
ATOM 1505 C C . ILE A 1 185 ? -9.292 6.713 22.368 1.00 89.88 185 ILE A C 1
ATOM 1507 O O . ILE A 1 185 ? -9.426 6.595 23.585 1.00 89.88 185 ILE A O 1
ATOM 1511 N N . VAL A 1 186 ? -8.112 6.631 21.760 1.00 88.62 186 VAL A N 1
ATOM 1512 C CA . VAL A 1 186 ? -6.829 6.466 22.446 1.00 88.62 186 VAL A CA 1
ATOM 1513 C C . VAL A 1 186 ? -6.125 7.817 22.477 1.00 88.62 186 VAL A C 1
ATOM 1515 O O . VAL A 1 186 ? -5.583 8.283 21.473 1.00 88.62 186 VAL A O 1
ATOM 1518 N N . SER A 1 187 ? -6.145 8.463 23.638 1.00 86.12 187 SER A N 1
ATOM 1519 C CA . SER A 1 187 ? -5.428 9.720 23.872 1.00 86.12 187 SER A CA 1
ATOM 1520 C C . SER A 1 187 ? -3.994 9.443 24.312 1.00 86.12 187 SER A C 1
ATOM 1522 O O . SER A 1 187 ? -3.765 8.595 25.173 1.00 86.12 187 SER A O 1
ATOM 1524 N N . TYR A 1 188 ? -3.024 10.193 23.786 1.00 81.25 188 TYR A N 1
ATOM 1525 C CA . TYR A 1 188 ? -1.617 10.028 24.152 1.00 81.25 188 TYR A CA 1
ATOM 1526 C C . TYR A 1 188 ? -0.952 11.366 24.483 1.00 81.25 188 TYR A C 1
ATOM 1528 O O . TYR A 1 188 ? -1.075 12.354 23.763 1.00 81.25 188 TYR A O 1
ATOM 1536 N N . LYS A 1 189 ? -0.227 11.394 25.609 1.00 72.62 189 LYS A N 1
ATOM 1537 C CA . LYS A 1 189 ? 0.496 12.588 26.083 1.00 72.62 189 LYS A CA 1
ATOM 1538 C C . LYS A 1 189 ? 1.943 12.642 25.590 1.00 72.62 189 LYS A C 1
ATOM 1540 O O . LYS A 1 189 ? 2.460 13.725 25.348 1.00 72.62 189 LYS A O 1
ATOM 1545 N N . ASN A 1 190 ? 2.572 11.479 25.405 1.00 73.44 190 ASN A N 1
ATOM 1546 C CA . ASN A 1 190 ? 3.961 11.353 24.965 1.00 73.44 190 ASN A CA 1
ATOM 1547 C C . ASN A 1 190 ? 4.024 10.642 23.610 1.00 73.44 190 ASN A C 1
ATOM 1549 O O . ASN A 1 190 ? 3.273 9.701 23.366 1.00 73.44 190 ASN A O 1
ATOM 1553 N N . ASN A 1 191 ? 4.987 11.019 22.767 1.00 79.31 191 ASN A N 1
ATOM 1554 C CA . ASN A 1 191 ? 5.182 10.461 21.421 1.00 79.31 191 ASN A CA 1
ATOM 1555 C C . ASN A 1 191 ? 5.845 9.063 21.422 1.00 79.31 191 ASN A C 1
ATOM 1557 O O . ASN A 1 191 ? 6.600 8.720 20.512 1.00 79.31 191 ASN A O 1
ATOM 1561 N N . ASN A 1 192 ? 5.597 8.242 22.450 1.00 86.62 192 ASN A N 1
ATOM 1562 C CA . ASN A 1 192 ? 6.139 6.888 22.529 1.00 86.62 192 ASN A CA 1
ATOM 1563 C C . ASN A 1 192 ? 5.336 5.943 21.628 1.00 86.62 192 ASN A C 1
ATOM 1565 O O . ASN A 1 192 ? 4.319 5.377 22.032 1.00 86.62 192 ASN A O 1
ATOM 1569 N N . LEU A 1 193 ? 5.849 5.736 20.416 1.00 85.31 193 LEU A N 1
ATOM 1570 C CA . LEU A 1 193 ? 5.241 4.902 19.382 1.00 85.31 193 LEU A CA 1
ATOM 1571 C C . LEU A 1 193 ? 4.856 3.494 19.863 1.00 85.31 193 LEU A C 1
ATOM 1573 O O . LEU A 1 193 ? 3.819 2.979 19.458 1.00 85.31 193 LEU A O 1
ATOM 1577 N N . LYS A 1 194 ? 5.684 2.852 20.700 1.00 88.50 194 LYS A N 1
ATOM 1578 C CA . LYS A 1 194 ? 5.429 1.477 21.163 1.00 88.50 194 LYS A CA 1
ATOM 1579 C C . LYS A 1 194 ? 4.225 1.419 22.101 1.00 88.50 194 LYS A C 1
ATOM 1581 O O . LYS A 1 194 ? 3.419 0.505 21.974 1.00 88.50 194 LYS A O 1
ATOM 1586 N N . SER A 1 195 ? 4.108 2.390 23.008 1.00 88.88 195 SER A N 1
ATOM 1587 C CA . SER A 1 195 ? 2.955 2.490 23.911 1.00 88.88 195 SER A CA 1
ATOM 1588 C C . SER A 1 195 ? 1.678 2.718 23.113 1.00 88.88 195 SER A C 1
ATOM 1590 O O . SER A 1 195 ? 0.763 1.911 23.195 1.00 88.88 195 SER A O 1
ATOM 1592 N N . ILE A 1 196 ? 1.682 3.741 22.250 1.00 89.69 196 ILE A N 1
ATOM 1593 C CA . ILE A 1 196 ? 0.518 4.114 21.437 1.00 89.69 196 ILE A CA 1
ATOM 1594 C C . ILE A 1 196 ? 0.051 2.931 20.582 1.00 89.69 196 ILE A C 1
ATOM 1596 O O . ILE A 1 196 ? -1.136 2.633 20.524 1.00 89.69 196 ILE A O 1
ATOM 1600 N N . PHE A 1 197 ? 0.988 2.230 19.938 1.00 90.25 197 PHE A N 1
ATOM 1601 C CA . PHE A 1 197 ? 0.677 1.041 19.150 1.00 90.25 197 PHE A CA 1
ATOM 1602 C C . PHE A 1 197 ? -0.007 -0.045 19.989 1.00 90.25 197 PHE A C 1
ATOM 1604 O O . PHE A 1 197 ? -1.029 -0.579 19.567 1.00 90.25 197 PHE A O 1
ATOM 1611 N N . ASN A 1 198 ? 0.529 -0.359 21.170 1.00 91.94 198 ASN A N 1
ATOM 1612 C CA . ASN A 1 198 ? -0.043 -1.386 22.037 1.00 91.94 198 ASN A CA 1
ATOM 1613 C C . ASN A 1 198 ? -1.460 -1.019 22.499 1.00 91.94 198 ASN A C 1
ATOM 1615 O O . ASN A 1 198 ? -2.342 -1.876 22.457 1.00 91.94 198 ASN A O 1
ATOM 1619 N N . ASP A 1 199 ? -1.681 0.240 22.877 1.00 92.00 199 ASP A N 1
ATOM 1620 C CA . ASP A 1 199 ? -2.985 0.734 23.328 1.00 92.00 199 ASP A CA 1
ATOM 1621 C C . ASP A 1 199 ? -4.023 0.642 22.194 1.00 92.00 199 ASP A C 1
ATOM 1623 O O . ASP A 1 199 ? -5.126 0.129 22.381 1.00 92.00 199 ASP A O 1
ATOM 1627 N N . VAL A 1 200 ? -3.641 1.041 20.974 1.00 92.06 200 VAL A N 1
ATOM 1628 C CA . VAL A 1 200 ? -4.496 0.933 19.780 1.00 92.06 200 VAL A CA 1
ATOM 1629 C C . VAL A 1 200 ? -4.834 -0.525 19.450 1.00 92.06 200 VAL A C 1
ATOM 1631 O O . VAL A 1 200 ? -5.990 -0.833 19.167 1.00 92.06 200 VAL A O 1
ATOM 1634 N N . ILE A 1 201 ? -3.863 -1.443 19.509 1.00 91.19 201 ILE A N 1
ATOM 1635 C CA . ILE A 1 201 ? -4.103 -2.874 19.253 1.00 91.19 201 ILE A CA 1
ATOM 1636 C C . ILE A 1 201 ? -5.066 -3.479 20.280 1.00 91.19 201 ILE A C 1
ATOM 1638 O O . ILE A 1 201 ? -5.935 -4.269 19.906 1.00 91.19 201 ILE A O 1
ATOM 1642 N N . GLN A 1 202 ? -4.948 -3.111 21.558 1.00 91.06 202 GLN A N 1
ATOM 1643 C CA . GLN A 1 202 ? -5.873 -3.593 22.587 1.00 91.06 202 GLN A CA 1
ATOM 1644 C C . GLN A 1 202 ? -7.321 -3.204 22.276 1.00 91.06 202 GLN A C 1
ATOM 1646 O O . GLN A 1 202 ? -8.210 -4.050 22.381 1.00 91.06 202 GLN A O 1
ATOM 1651 N N . GLU A 1 203 ? -7.560 -1.966 21.845 1.00 91.12 203 GLU A N 1
ATOM 1652 C CA . GLU A 1 203 ? -8.900 -1.511 21.463 1.00 91.12 203 GLU A CA 1
ATOM 1653 C C . GLU A 1 203 ? -9.403 -2.177 20.173 1.00 91.12 203 GLU A C 1
ATOM 1655 O O . GLU A 1 203 ? -10.554 -2.613 20.114 1.00 91.12 203 GLU A O 1
ATOM 1660 N N . ILE A 1 204 ? -8.542 -2.362 19.165 1.00 88.56 204 ILE A N 1
ATOM 1661 C CA . ILE A 1 204 ? -8.901 -3.097 17.936 1.00 88.56 204 ILE A CA 1
ATOM 1662 C C . ILE A 1 204 ? -9.340 -4.527 18.258 1.00 88.56 204 ILE A C 1
ATOM 1664 O O . ILE A 1 204 ? -10.339 -5.002 17.714 1.00 88.56 204 ILE A O 1
ATOM 1668 N N . ASN A 1 205 ? -8.632 -5.217 19.154 1.00 85.94 205 ASN A N 1
ATOM 1669 C CA . ASN A 1 205 ? -8.978 -6.585 19.537 1.00 85.94 205 ASN A CA 1
ATOM 1670 C C . ASN A 1 205 ? -10.363 -6.651 20.198 1.00 85.94 205 ASN A C 1
ATOM 1672 O O . ASN A 1 205 ? -11.151 -7.529 19.861 1.00 85.94 205 ASN A O 1
ATOM 1676 N N . LYS A 1 206 ? -10.719 -5.687 21.057 1.00 83.69 206 LYS A N 1
ATOM 1677 C CA . LYS A 1 206 ? -12.068 -5.617 21.651 1.00 83.69 206 LYS A CA 1
ATOM 1678 C C . LYS A 1 206 ? -13.159 -5.456 20.585 1.00 83.69 206 LYS A C 1
ATOM 1680 O O . LYS A 1 206 ? -14.198 -6.099 20.673 1.00 83.69 206 LYS A O 1
ATOM 1685 N N . ILE A 1 207 ? -12.907 -4.639 19.561 1.00 75.88 207 ILE A N 1
ATOM 1686 C CA . ILE A 1 207 ? -13.877 -4.335 18.495 1.00 75.88 207 ILE A CA 1
ATOM 1687 C C . ILE A 1 207 ? -14.015 -5.497 17.495 1.00 75.88 207 ILE A C 1
ATOM 1689 O O . ILE A 1 207 ? -15.096 -5.752 16.963 1.00 75.88 207 ILE A O 1
ATOM 1693 N N . THR A 1 208 ? -12.923 -6.210 17.216 1.00 69.12 208 THR A N 1
ATOM 1694 C CA . THR A 1 208 ? -12.887 -7.270 16.196 1.00 69.12 208 THR A CA 1
ATOM 1695 C C . THR A 1 208 ? -13.366 -8.633 16.704 1.00 69.12 208 THR A C 1
ATOM 1697 O O . THR A 1 208 ? -13.868 -9.412 15.891 1.00 69.12 208 THR A O 1
ATOM 1700 N N . ILE A 1 209 ? -13.283 -8.897 18.016 1.00 61.69 209 ILE A N 1
ATOM 1701 C CA . ILE A 1 209 ? -13.661 -10.175 18.654 1.00 61.69 209 ILE A CA 1
ATOM 1702 C C . ILE A 1 209 ? -15.180 -10.304 18.904 1.00 61.69 209 ILE A C 1
ATOM 1704 O O . ILE A 1 209 ? -15.676 -11.414 19.053 1.00 61.69 209 ILE A O 1
ATOM 1708 N N . ASP A 1 210 ? -15.953 -9.212 18.898 1.00 55.75 210 ASP A N 1
ATOM 1709 C CA . ASP A 1 210 ? -17.361 -9.265 19.325 1.00 55.75 210 ASP A CA 1
ATOM 1710 C C . ASP A 1 210 ? -18.270 -9.988 18.300 1.00 55.75 210 ASP A C 1
ATOM 1712 O O . ASP A 1 210 ? -18.458 -9.503 17.179 1.00 55.75 210 ASP A O 1
ATOM 1716 N N . GLU A 1 211 ? -18.814 -11.155 18.667 1.00 51.47 211 GLU A N 1
ATOM 1717 C CA . GLU A 1 211 ? -19.542 -12.101 17.795 1.00 51.47 211 GLU A CA 1
ATOM 1718 C C . GLU A 1 211 ? -20.936 -11.613 17.349 1.00 51.47 211 GLU A C 1
ATOM 1720 O O . GLU A 1 211 ? -21.540 -12.187 16.439 1.00 51.47 211 GLU A O 1
ATOM 1725 N N . LYS A 1 212 ? -21.451 -10.514 17.915 1.00 58.22 212 LYS A N 1
ATOM 1726 C CA . LYS A 1 212 ? -22.766 -9.941 17.567 1.00 58.22 212 LYS A CA 1
ATOM 1727 C C . LYS A 1 212 ? -22.672 -8.778 16.576 1.00 58.22 212 LYS A C 1
ATOM 1729 O O . LYS A 1 212 ? -23.281 -7.732 16.776 1.00 58.22 212 LYS A O 1
ATOM 1734 N N . ALA A 1 213 ? -21.919 -8.951 15.492 1.00 65.12 213 ALA A N 1
ATOM 1735 C CA . ALA A 1 213 ? -21.912 -7.979 14.398 1.00 65.12 213 ALA A CA 1
ATOM 1736 C C . ALA A 1 213 ? -23.318 -7.873 13.778 1.00 65.12 213 ALA A C 1
ATOM 1738 O O . ALA A 1 213 ? -23.837 -8.866 13.246 1.00 65.12 213 ALA A O 1
ATOM 1739 N N . LEU A 1 214 ? -23.922 -6.683 13.847 1.00 73.25 214 LEU A N 1
ATOM 1740 C CA . LEU A 1 214 ? -25.242 -6.429 13.278 1.00 73.25 214 LEU A CA 1
ATOM 1741 C C . LEU A 1 214 ? -25.169 -6.532 11.745 1.00 73.25 214 LEU A C 1
ATOM 1743 O O . LEU A 1 214 ? -24.102 -6.324 11.161 1.00 73.25 214 LEU A O 1
ATOM 1747 N N . PRO A 1 215 ? -26.284 -6.829 11.053 1.00 73.56 215 PRO A N 1
ATOM 1748 C CA . PRO A 1 215 ? -26.297 -6.900 9.590 1.00 73.56 215 PRO A CA 1
ATOM 1749 C C . PRO A 1 215 ? -25.758 -5.632 8.910 1.00 73.56 215 PRO A C 1
ATOM 1751 O O . PRO A 1 215 ? -25.087 -5.727 7.889 1.00 73.56 215 PRO A O 1
ATOM 1754 N N . GLN A 1 216 ? -25.995 -4.466 9.514 1.00 76.44 216 GLN A N 1
ATOM 1755 C CA . GLN A 1 216 ? -25.529 -3.153 9.052 1.00 76.44 216 GLN A CA 1
ATOM 1756 C C . GLN A 1 216 ? -24.011 -2.926 9.171 1.00 76.44 216 GLN A C 1
ATOM 1758 O O . GLN A 1 216 ? -23.476 -2.025 8.527 1.00 76.44 216 GLN A O 1
ATOM 1763 N N . ASP A 1 217 ? -23.318 -3.748 9.962 1.00 78.06 217 ASP A N 1
ATOM 1764 C CA . ASP A 1 217 ? -21.867 -3.667 10.152 1.00 78.06 217 ASP A CA 1
ATOM 1765 C C . ASP A 1 217 ? -21.120 -4.550 9.138 1.00 78.06 217 ASP A C 1
ATOM 1767 O O . ASP A 1 217 ? -19.893 -4.546 9.098 1.00 78.06 217 ASP A O 1
ATOM 1771 N N . LYS A 1 218 ? -21.839 -5.364 8.352 1.00 82.56 218 LYS A N 1
ATOM 1772 C CA . LYS A 1 218 ? -21.265 -6.359 7.441 1.00 82.56 218 LYS A CA 1
ATOM 1773 C C . LYS A 1 218 ? -21.437 -5.931 5.996 1.00 82.56 218 LYS A C 1
ATOM 1775 O O . LYS A 1 218 ? -22.544 -5.680 5.527 1.00 82.56 218 LYS A O 1
ATOM 1780 N N . PHE A 1 219 ? -20.341 -5.964 5.252 1.00 83.19 219 PHE A N 1
ATOM 1781 C CA . PHE A 1 219 ? -20.335 -5.547 3.856 1.00 83.19 219 PHE A CA 1
ATOM 1782 C C . PHE A 1 219 ? -20.085 -6.723 2.924 1.00 83.19 219 PHE A C 1
ATOM 1784 O O . PHE A 1 219 ? -19.173 -7.522 3.140 1.00 83.19 219 PHE A O 1
ATOM 1791 N N . ARG A 1 220 ? -20.886 -6.826 1.857 1.00 82.12 220 ARG A N 1
ATOM 1792 C CA . ARG A 1 220 ? -20.704 -7.854 0.818 1.00 82.12 220 ARG A CA 1
ATOM 1793 C C . ARG A 1 220 ? -19.405 -7.654 0.045 1.00 82.12 220 ARG A C 1
ATOM 1795 O O . ARG A 1 220 ? -18.707 -8.628 -0.204 1.00 82.12 220 ARG A O 1
ATOM 1802 N N . ASN A 1 221 ? -19.084 -6.402 -0.282 1.00 83.00 221 ASN A N 1
ATOM 1803 C CA . ASN A 1 221 ? -17.827 -6.008 -0.909 1.00 83.00 221 ASN A CA 1
ATOM 1804 C C . ASN A 1 221 ? -17.149 -4.915 -0.062 1.00 83.00 221 ASN A C 1
ATOM 1806 O O . ASN A 1 221 ? -17.389 -3.726 -0.281 1.00 83.00 221 ASN A O 1
ATOM 1810 N N . PRO A 1 222 ? -16.339 -5.306 0.938 1.00 80.12 222 PRO A N 1
ATOM 1811 C CA . PRO A 1 222 ? -15.680 -4.361 1.836 1.00 80.12 222 PRO A CA 1
ATOM 1812 C C . PRO A 1 222 ? -14.757 -3.367 1.121 1.00 80.12 222 PRO A C 1
ATOM 1814 O O . PRO A 1 222 ? -14.650 -2.224 1.554 1.00 80.12 222 PRO A O 1
ATOM 1817 N N . TYR A 1 223 ? -14.125 -3.772 0.014 1.00 80.06 223 TYR A N 1
ATOM 1818 C CA . TYR A 1 223 ? -13.241 -2.901 -0.760 1.00 80.06 223 TYR A CA 1
ATOM 1819 C C . TYR A 1 223 ? -14.006 -1.744 -1.410 1.00 80.06 223 TYR A C 1
ATOM 1821 O O . TYR A 1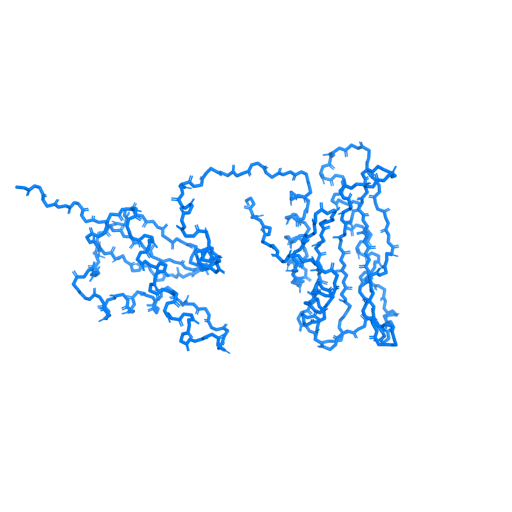 223 ? -13.646 -0.586 -1.207 1.00 80.06 223 TYR A O 1
ATOM 1829 N N . VAL A 1 224 ? -15.095 -2.049 -2.123 1.00 81.62 224 VAL A N 1
ATOM 1830 C CA . VAL A 1 224 ? -15.942 -1.028 -2.767 1.00 81.62 224 VAL A CA 1
ATOM 1831 C C . VAL A 1 224 ? -16.480 -0.042 -1.734 1.00 81.62 224 VAL A C 1
ATOM 1833 O O . VAL A 1 224 ? -16.406 1.164 -1.936 1.00 81.62 224 VAL A O 1
ATOM 1836 N N . VAL A 1 225 ? -16.908 -0.542 -0.575 1.00 84.31 225 VAL A N 1
ATOM 1837 C CA . VAL A 1 225 ? -17.410 0.290 0.527 1.00 84.31 225 VAL A CA 1
ATOM 1838 C C . VAL A 1 225 ? -16.347 1.247 1.068 1.00 84.31 225 VAL A C 1
ATOM 1840 O O . VAL A 1 225 ? -16.655 2.400 1.373 1.00 84.31 225 VAL A O 1
ATOM 1843 N N . CYS A 1 226 ? -15.091 0.800 1.173 1.00 81.88 226 CYS A N 1
ATOM 1844 C CA . CYS A 1 226 ? -13.993 1.686 1.555 1.00 81.88 226 CYS A CA 1
ATOM 1845 C C . CYS A 1 226 ? -13.849 2.830 0.543 1.00 81.88 226 CYS A C 1
ATOM 1847 O O . CYS A 1 226 ? -13.752 3.985 0.947 1.00 81.88 226 CYS A O 1
ATOM 1849 N N . LEU A 1 227 ? -13.866 2.527 -0.758 1.00 81.31 227 LEU A N 1
ATOM 1850 C CA . LEU A 1 227 ? -13.728 3.541 -1.808 1.00 81.31 227 LEU A CA 1
ATOM 1851 C C . LEU A 1 227 ? -14.904 4.524 -1.832 1.00 81.31 227 LEU A C 1
ATOM 1853 O O . LEU A 1 227 ? -14.681 5.729 -1.928 1.00 81.31 227 LEU A O 1
ATOM 1857 N N . GLU A 1 228 ? -16.136 4.030 -1.696 1.00 86.38 228 GLU A N 1
ATOM 1858 C CA . GLU A 1 228 ? -17.344 4.862 -1.638 1.00 86.38 228 GLU A CA 1
ATOM 1859 C C . GLU A 1 228 ? -17.300 5.835 -0.458 1.00 86.38 228 GLU A C 1
ATOM 1861 O O . GLU A 1 228 ? -17.565 7.027 -0.629 1.00 86.38 228 GLU A O 1
ATOM 1866 N N . TYR A 1 229 ? -16.920 5.351 0.731 1.00 88.56 229 TYR A N 1
ATOM 1867 C CA . TYR A 1 229 ? -16.747 6.206 1.903 1.00 88.56 229 TYR A CA 1
ATOM 1868 C C . TYR A 1 229 ? -15.678 7.276 1.645 1.00 88.56 229 TYR A C 1
ATOM 1870 O O . TYR A 1 229 ? -15.940 8.468 1.797 1.00 88.56 229 TYR A O 1
ATOM 1878 N N . LEU A 1 230 ? -14.483 6.873 1.210 1.00 86.25 230 LEU A N 1
ATOM 1879 C CA . LEU A 1 230 ? -13.373 7.805 1.002 1.00 86.25 230 LEU A CA 1
ATOM 1880 C C . LEU A 1 230 ? -13.709 8.877 -0.042 1.00 86.25 230 LEU A C 1
ATOM 1882 O O . LEU A 1 230 ? -13.472 10.058 0.206 1.00 86.25 230 LEU A O 1
ATOM 1886 N N . SER A 1 231 ? -14.326 8.479 -1.157 1.00 82.81 231 SER A N 1
ATOM 1887 C CA . SER A 1 231 ? -14.775 9.390 -2.213 1.00 82.81 231 SER A CA 1
ATOM 1888 C C . SER A 1 231 ? -15.816 10.388 -1.700 1.00 82.81 231 SER A C 1
ATOM 1890 O O . SER A 1 231 ? -15.661 11.594 -1.897 1.00 82.81 231 SER A O 1
ATOM 1892 N N . LYS A 1 232 ? -16.833 9.912 -0.971 1.00 86.69 232 LYS A N 1
ATOM 1893 C CA . LYS A 1 232 ? -17.906 10.754 -0.422 1.00 86.69 232 LYS A CA 1
ATOM 1894 C C . LYS A 1 232 ? -17.391 11.821 0.547 1.00 86.69 232 LYS A C 1
ATOM 1896 O O . LYS A 1 232 ? -17.928 12.925 0.574 1.00 86.69 232 LYS A O 1
ATOM 1901 N N . TYR A 1 233 ? -16.378 11.488 1.344 1.00 86.44 233 TYR A N 1
ATOM 1902 C CA . TYR A 1 233 ? -15.815 12.378 2.364 1.00 86.44 233 TYR A CA 1
ATOM 1903 C C . TYR A 1 233 ? -14.547 13.119 1.902 1.00 86.44 233 TYR A C 1
ATOM 1905 O O . TYR A 1 233 ? -13.885 13.762 2.714 1.00 86.44 233 TYR A O 1
ATOM 1913 N N . GLY A 1 234 ? -14.219 13.070 0.605 1.00 83.94 234 GLY A N 1
ATOM 1914 C CA . GLY A 1 234 ? -13.138 13.865 0.014 1.00 83.94 234 GLY A CA 1
ATOM 1915 C C . GLY A 1 234 ? -11.728 13.426 0.416 1.00 83.94 234 GLY A C 1
ATOM 1916 O O . GLY A 1 234 ? -10.790 14.219 0.329 1.00 83.94 234 GLY A O 1
ATOM 1917 N N . TYR A 1 235 ? -11.557 12.181 0.861 1.00 81.88 235 TYR A N 1
ATOM 1918 C CA . TYR A 1 235 ? -10.238 11.641 1.162 1.00 81.88 235 TYR A CA 1
ATOM 1919 C C . TYR A 1 235 ? -9.475 11.338 -0.131 1.00 81.88 235 TYR A C 1
ATOM 1921 O O . TYR A 1 235 ? -9.972 10.666 -1.035 1.00 81.88 235 TYR A O 1
ATOM 1929 N N . SER A 1 236 ? -8.221 11.771 -0.186 1.00 72.38 236 SER A N 1
ATOM 1930 C CA . SER A 1 236 ? -7.279 11.358 -1.221 1.00 72.38 236 SER A CA 1
ATOM 1931 C C . SER A 1 236 ? -6.597 10.067 -0.791 1.00 72.38 236 SER A C 1
ATOM 1933 O O . SER A 1 236 ? -5.943 10.036 0.251 1.00 72.38 236 SER A O 1
ATOM 1935 N N . ILE A 1 237 ? -6.722 9.003 -1.586 1.00 71.06 237 ILE A N 1
ATOM 1936 C CA . ILE A 1 237 ? -6.013 7.745 -1.328 1.00 71.06 237 ILE A CA 1
ATOM 1937 C C . ILE A 1 237 ? -4.510 7.990 -1.476 1.00 71.06 237 ILE A C 1
ATOM 1939 O O . ILE A 1 237 ? -4.053 8.610 -2.438 1.00 71.06 237 ILE A O 1
ATOM 1943 N N . LYS A 1 238 ? -3.743 7.513 -0.498 1.00 65.12 238 LYS A N 1
ATOM 1944 C CA . LYS A 1 238 ? -2.289 7.662 -0.436 1.00 65.12 238 LYS A CA 1
ATOM 1945 C C . LYS A 1 238 ? -1.641 6.311 -0.162 1.00 65.12 238 LYS A C 1
ATOM 1947 O O . LYS A 1 238 ? -2.239 5.401 0.410 1.00 65.12 238 LYS A O 1
ATOM 1952 N N . THR A 1 239 ? -0.374 6.188 -0.519 1.00 57.38 239 THR A N 1
ATOM 1953 C CA . THR A 1 239 ? 0.459 5.047 -0.139 1.00 57.38 239 THR A CA 1
ATOM 1954 C C . THR A 1 239 ? 1.242 5.380 1.125 1.00 57.38 239 THR A C 1
ATOM 1956 O O . THR A 1 239 ? 1.989 6.350 1.147 1.00 57.38 239 THR A O 1
ATOM 1959 N N . ILE A 1 240 ? 1.102 4.559 2.167 1.00 53.53 240 ILE A N 1
ATOM 1960 C CA . ILE A 1 240 ? 2.026 4.573 3.309 1.00 53.53 240 ILE A CA 1
ATOM 1961 C C . ILE A 1 240 ? 3.302 3.834 2.906 1.00 53.53 240 ILE A C 1
ATOM 1963 O O . ILE A 1 240 ? 3.233 2.647 2.566 1.00 53.53 240 ILE A O 1
ATOM 1967 N N . GLU A 1 241 ? 4.427 4.550 2.944 1.00 46.94 241 GLU A N 1
ATOM 1968 C CA . GLU A 1 241 ? 5.785 4.030 2.752 1.00 46.94 241 GLU A CA 1
ATOM 1969 C C . GLU A 1 241 ? 6.106 2.944 3.795 1.00 46.94 241 GLU A C 1
ATOM 1971 O O . GLU A 1 241 ? 5.617 2.977 4.925 1.00 46.94 241 GLU A O 1
ATOM 1976 N N . TRP A 1 242 ? 6.913 1.954 3.421 1.00 48.44 242 TRP A N 1
ATOM 1977 C CA . TRP A 1 242 ? 7.477 0.989 4.366 1.00 48.44 242 TRP A CA 1
ATOM 1978 C C . TRP A 1 242 ? 8.883 1.461 4.753 1.00 48.44 242 TRP A C 1
ATOM 1980 O O . TRP A 1 242 ? 9.630 1.880 3.873 1.00 48.44 242 TRP A O 1
ATOM 1990 N N . GLU A 1 243 ? 9.220 1.410 6.048 1.00 39.66 243 GLU A N 1
ATOM 1991 C CA . GLU A 1 243 ? 10.628 1.362 6.484 1.00 39.66 243 GLU A CA 1
ATOM 1992 C C . GLU A 1 243 ? 11.257 0.026 6.072 1.00 39.66 243 GLU A C 1
ATOM 1994 O O . GLU A 1 243 ? 10.570 -1.017 6.237 1.00 39.66 243 GLU A O 1
#

Organism: NCBI:txid1160721

pLDDT: mean 73.09, std 15.3, range [33.03, 92.06]